Protein AF-A0A2H0VA14-F1 (afdb_monomer_lite)

Radius of gyration: 20.66 Å; chains: 1; bounding box: 53×51×59 Å

Secondary structure (DSSP, 8-state):
-----HHHHHHHHHHHHHHHTT-HHHHHHHHHHTS-HHHHHHHHHHHTTTTS----HHHHHHHHT--HHHHHHHHHHHHHHHHTSTTHHHHHHHHHHHHHHHHHHTTTEEEHHHHHHHHHHHHHHHHT-TTS-HHHHHHHHHHIIIIISTTTEEEEPP-SSB--EEEETT---HHHHHHHHHHHHHHHHH-S-EEHHHHHHHHHTSHHHHHTHHHH-----S--HHHHHHTT--S-HHHHHHTHHHHHHHHHBSSEEE-TTSEEEETTSTTTS----

pLDDT: mean 87.49, std 14.82, range [28.52, 98.38]

Structure (mmCIF, N/CA/C/O backbone):
data_AF-A0A2H0VA14-F1
#
_entry.id   AF-A0A2H0VA14-F1
#
loop_
_atom_site.group_PDB
_atom_site.id
_atom_site.type_symbol
_atom_site.label_atom_id
_atom_site.label_alt_id
_atom_site.label_comp_id
_atom_site.label_asym_id
_atom_site.label_entity_id
_atom_site.label_seq_id
_atom_site.pdbx_PDB_ins_code
_atom_site.Cartn_x
_atom_site.Cartn_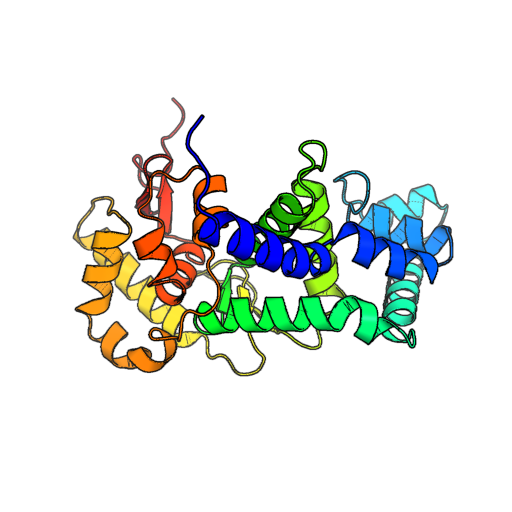y
_atom_site.Cartn_z
_atom_site.occupancy
_atom_site.B_iso_or_equiv
_atom_site.auth_seq_id
_atom_site.auth_comp_id
_atom_site.auth_asym_id
_atom_site.auth_atom_id
_atom_site.pdbx_PDB_model_num
ATOM 1 N N . MET A 1 1 ? -20.818 30.916 -3.823 1.00 33.59 1 MET A N 1
ATOM 2 C CA . MET A 1 1 ? -19.364 30.976 -4.057 1.00 33.59 1 MET A CA 1
ATOM 3 C C . MET A 1 1 ? -18.755 31.247 -2.702 1.00 33.59 1 MET A C 1
ATOM 5 O O . MET A 1 1 ? -18.768 32.388 -2.262 1.00 33.59 1 MET A O 1
ATOM 9 N N . GLU A 1 2 ? -18.429 30.185 -1.971 1.00 37.16 2 GLU A N 1
ATOM 10 C CA . GLU A 1 2 ? -17.730 30.315 -0.692 1.00 37.16 2 GLU A CA 1
ATOM 11 C C . GLU A 1 2 ? -16.303 30.773 -0.997 1.00 37.16 2 GLU A C 1
ATOM 13 O O . GLU A 1 2 ? -15.652 30.221 -1.882 1.00 37.16 2 GLU A O 1
ATOM 18 N N . ASN A 1 3 ? -15.874 31.852 -0.343 1.00 37.84 3 ASN A N 1
ATOM 19 C CA . ASN A 1 3 ? -14.509 32.350 -0.441 1.00 37.84 3 ASN A CA 1
ATOM 20 C C . ASN A 1 3 ? -13.593 31.314 0.215 1.00 37.84 3 ASN A C 1
ATOM 22 O O . ASN A 1 3 ? -13.573 31.228 1.442 1.00 37.84 3 ASN A O 1
ATOM 26 N N . GLU A 1 4 ? -12.866 30.536 -0.588 1.00 40.69 4 GLU A N 1
ATOM 27 C CA . GLU A 1 4 ? -11.748 29.726 -0.098 1.00 40.69 4 GLU A CA 1
ATOM 28 C C . GLU A 1 4 ? -10.795 30.639 0.682 1.00 40.69 4 GLU A C 1
ATOM 30 O O . GLU A 1 4 ? -10.419 31.720 0.211 1.00 40.69 4 GLU A O 1
ATOM 35 N N . SER A 1 5 ? -10.454 30.245 1.911 1.00 49.00 5 SER A N 1
ATOM 36 C CA . SER A 1 5 ? -9.551 31.023 2.749 1.00 49.00 5 SER A CA 1
ATOM 37 C C . SER A 1 5 ? -8.196 31.149 2.050 1.00 49.00 5 SER A C 1
ATOM 39 O O . SER A 1 5 ? -7.738 30.239 1.356 1.00 49.00 5 SER A O 1
ATOM 41 N N . ILE A 1 6 ? -7.499 32.267 2.259 1.00 41.28 6 ILE A N 1
ATOM 42 C CA . ILE A 1 6 ? -6.111 32.431 1.792 1.00 41.28 6 ILE A CA 1
ATOM 43 C C . ILE A 1 6 ? -5.233 31.300 2.357 1.00 41.28 6 ILE A C 1
ATOM 45 O O . ILE A 1 6 ? -4.327 30.827 1.677 1.00 41.28 6 ILE A O 1
ATOM 49 N N . LEU A 1 7 ? -5.555 30.815 3.563 1.00 28.52 7 LEU A N 1
ATOM 50 C CA . LEU A 1 7 ? -4.904 29.658 4.172 1.00 28.52 7 LEU A CA 1
ATOM 51 C C . LEU A 1 7 ? -5.163 28.369 3.373 1.00 28.52 7 LEU A C 1
ATOM 53 O O . LEU A 1 7 ? -4.219 27.640 3.094 1.00 28.52 7 LEU A O 1
ATOM 57 N N . ASP A 1 8 ? -6.404 28.142 2.933 1.00 36.56 8 ASP A N 1
ATOM 58 C CA . ASP A 1 8 ? -6.778 26.981 2.112 1.00 36.56 8 ASP A CA 1
ATOM 59 C C . ASP A 1 8 ? -6.089 27.043 0.748 1.00 36.56 8 ASP A C 1
ATOM 61 O O . ASP A 1 8 ? -5.586 26.043 0.254 1.00 36.56 8 ASP A O 1
ATOM 65 N N . THR A 1 9 ? -5.983 28.236 0.159 1.00 39.03 9 THR A N 1
ATOM 66 C CA . THR A 1 9 ? -5.267 28.455 -1.107 1.00 39.03 9 THR A CA 1
ATOM 67 C C . THR A 1 9 ? -3.766 28.158 -0.978 1.00 39.03 9 THR A C 1
ATOM 69 O O . THR A 1 9 ? -3.176 27.564 -1.880 1.00 39.03 9 THR A O 1
ATOM 72 N N . ILE A 1 10 ? -3.139 28.547 0.137 1.00 34.69 10 ILE A N 1
ATOM 73 C CA . ILE A 1 10 ? -1.709 28.307 0.397 1.00 34.69 10 ILE A CA 1
ATOM 74 C C . ILE A 1 10 ? -1.449 26.823 0.671 1.00 34.69 10 ILE A C 1
ATOM 76 O O . ILE A 1 10 ? -0.544 26.254 0.065 1.00 34.69 10 ILE A O 1
ATOM 80 N N . ILE A 1 11 ? -2.277 26.190 1.507 1.00 45.06 11 ILE A N 1
ATOM 81 C CA . ILE A 1 11 ? -2.219 24.751 1.797 1.00 45.06 11 ILE A CA 1
ATOM 82 C C . ILE A 1 11 ? -2.451 23.942 0.512 1.00 45.06 11 ILE A C 1
ATOM 84 O O . ILE A 1 11 ? -1.709 23.011 0.218 1.00 45.06 11 ILE A O 1
ATOM 88 N N . ASN A 1 12 ? -3.417 24.335 -0.320 1.00 51.50 12 ASN A N 1
ATOM 89 C CA . ASN A 1 12 ? -3.684 23.674 -1.597 1.00 51.50 12 ASN A CA 1
ATOM 90 C C . ASN A 1 12 ? -2.537 23.835 -2.603 1.00 51.50 12 ASN A C 1
ATOM 92 O O . ASN A 1 12 ? -2.315 22.932 -3.406 1.00 51.50 12 ASN A O 1
ATOM 96 N N . ASN A 1 13 ? -1.809 24.955 -2.588 1.00 50.41 13 ASN A N 1
ATOM 97 C CA . ASN A 1 13 ? -0.661 25.151 -3.473 1.00 50.41 13 ASN A CA 1
ATOM 98 C C . ASN A 1 13 ? 0.572 24.364 -3.010 1.00 50.41 13 ASN A C 1
ATOM 100 O O . ASN A 1 13 ? 1.198 23.724 -3.850 1.00 50.41 13 ASN A O 1
ATOM 104 N N . SER A 1 14 ? 0.877 24.321 -1.708 1.00 52.12 14 SER A N 1
ATOM 105 C CA . SER A 1 14 ? 1.979 23.492 -1.194 1.00 52.12 14 SER A CA 1
ATOM 106 C C . SER A 1 14 ? 1.703 21.999 -1.389 1.00 52.12 14 SER A C 1
ATOM 108 O O . SER A 1 14 ? 2.568 21.270 -1.862 1.00 52.12 14 SER A O 1
ATOM 110 N N . ILE A 1 15 ? 0.464 21.557 -1.135 1.00 54.62 15 ILE A N 1
ATOM 111 C CA . ILE A 1 15 ? 0.031 20.179 -1.402 1.00 54.62 15 ILE A CA 1
ATOM 112 C C . ILE A 1 15 ? 0.120 19.865 -2.897 1.00 54.62 15 ILE A C 1
ATOM 114 O O . ILE A 1 15 ? 0.525 18.768 -3.252 1.00 54.62 15 ILE A O 1
ATOM 118 N N . LYS A 1 16 ? -0.223 20.794 -3.800 1.00 57.56 16 LYS A N 1
ATOM 119 C CA . LYS A 1 16 ? -0.080 20.574 -5.250 1.00 57.56 16 LYS A CA 1
ATOM 120 C C . LYS A 1 16 ? 1.373 20.463 -5.694 1.00 57.56 16 LYS A C 1
ATOM 122 O O . LYS A 1 16 ? 1.661 19.627 -6.544 1.00 57.56 16 LYS A O 1
ATOM 127 N N . GLU A 1 17 ? 2.268 21.280 -5.150 1.00 56.97 17 GLU A N 1
ATOM 128 C CA . GLU A 1 17 ? 3.699 21.203 -5.459 1.00 56.97 17 GLU A CA 1
ATOM 129 C C . GLU A 1 17 ? 4.303 19.887 -4.954 1.00 56.97 17 GLU A C 1
ATOM 131 O O . GLU A 1 17 ? 4.971 19.198 -5.722 1.00 56.97 17 GLU A O 1
ATOM 136 N N . GLU A 1 18 ? 3.987 19.470 -3.725 1.00 55.53 18 GLU A N 1
ATOM 137 C CA . GLU A 1 18 ? 4.401 18.167 -3.186 1.00 55.53 18 GLU A CA 1
ATOM 138 C C . GLU A 1 18 ? 3.744 16.988 -3.921 1.00 55.53 18 GLU A C 1
ATOM 140 O O . GLU A 1 18 ? 4.376 15.960 -4.160 1.00 55.53 18 GLU A O 1
ATOM 145 N N . ALA A 1 19 ? 2.488 17.129 -4.346 1.00 58.78 19 ALA A N 1
ATOM 146 C CA . ALA A 1 19 ? 1.766 16.079 -5.053 1.00 58.78 19 ALA A CA 1
ATOM 147 C C . ALA A 1 19 ? 2.170 15.975 -6.535 1.00 58.78 19 ALA A C 1
ATOM 149 O O . ALA A 1 19 ? 2.097 14.886 -7.101 1.00 58.78 19 ALA A O 1
ATOM 150 N N . ALA A 1 20 ? 2.661 17.043 -7.176 1.00 63.03 20 ALA A N 1
ATOM 151 C CA . ALA A 1 20 ? 3.228 16.964 -8.528 1.00 63.03 20 ALA A CA 1
ATOM 152 C C . ALA A 1 20 ? 4.451 16.033 -8.571 1.00 63.03 20 ALA A C 1
ATOM 154 O O . ALA A 1 20 ? 4.690 15.343 -9.561 1.00 63.03 20 ALA A O 1
ATOM 155 N N . ILE A 1 21 ? 5.183 15.956 -7.458 1.00 65.38 21 ILE A N 1
ATOM 156 C CA . ILE A 1 21 ? 6.306 15.035 -7.268 1.00 65.38 21 ILE A CA 1
ATOM 157 C C . ILE A 1 21 ? 5.832 13.570 -7.188 1.00 65.38 21 ILE A C 1
ATOM 159 O O . ILE A 1 21 ? 6.585 12.647 -7.494 1.00 65.38 21 ILE A O 1
ATOM 163 N N . LEU A 1 22 ? 4.564 13.345 -6.834 1.00 70.62 22 LEU A N 1
ATOM 164 C CA . LEU A 1 22 ? 3.915 12.037 -6.849 1.00 70.62 22 LEU A CA 1
ATOM 165 C C . LEU A 1 22 ? 3.345 11.669 -8.217 1.00 70.62 22 LEU A C 1
ATOM 167 O O . LEU A 1 22 ? 2.635 10.672 -8.315 1.00 70.62 22 LEU A O 1
ATOM 171 N N . ASP A 1 23 ? 3.607 12.415 -9.286 1.00 82.75 23 ASP A N 1
ATOM 172 C CA . ASP A 1 23 ? 3.096 12.045 -10.600 1.00 82.75 23 ASP A CA 1
ATOM 173 C C . ASP A 1 23 ? 3.754 10.751 -11.107 1.00 82.75 23 ASP A C 1
ATOM 175 O O . ASP A 1 23 ? 4.835 10.738 -11.700 1.00 82.75 23 ASP A O 1
ATOM 179 N N . SER A 1 24 ? 3.058 9.633 -10.902 1.00 84.81 24 SER A N 1
ATOM 180 C CA . SER A 1 24 ? 3.545 8.319 -11.308 1.00 84.81 24 SER A CA 1
ATOM 181 C C . SER A 1 24 ? 3.713 8.192 -12.825 1.00 84.81 24 SER A C 1
ATOM 183 O O . SER A 1 24 ? 4.526 7.383 -13.265 1.00 84.81 24 SER A O 1
ATOM 185 N N . GLN A 1 25 ? 2.988 8.982 -13.631 1.00 86.94 25 GLN A N 1
ATOM 186 C CA . GLN A 1 25 ? 3.172 8.998 -15.084 1.00 86.94 25 GLN A CA 1
ATOM 187 C C . GLN A 1 25 ? 4.509 9.637 -15.442 1.00 86.94 25 GLN A C 1
ATOM 189 O O . GLN A 1 25 ? 5.264 9.036 -16.196 1.00 86.94 25 GLN A O 1
ATOM 194 N N . VAL A 1 26 ? 4.844 10.786 -14.846 1.00 87.19 26 VAL A N 1
ATOM 195 C CA . VAL A 1 26 ? 6.143 11.447 -15.063 1.00 87.19 26 VAL A CA 1
ATOM 196 C C . VAL A 1 26 ? 7.289 10.544 -14.611 1.00 87.19 26 VAL A C 1
ATOM 198 O O . VAL A 1 26 ? 8.257 10.354 -15.347 1.00 87.19 26 VAL A O 1
ATOM 201 N N . ILE A 1 27 ? 7.157 9.919 -13.437 1.00 87.75 27 ILE A N 1
ATOM 202 C CA . ILE A 1 27 ? 8.144 8.960 -12.925 1.00 87.75 27 ILE A CA 1
ATOM 203 C C . ILE A 1 27 ? 8.341 7.802 -13.920 1.00 87.75 27 ILE A C 1
ATOM 205 O O . ILE A 1 27 ? 9.475 7.470 -14.271 1.00 87.75 27 ILE A O 1
ATOM 209 N N . LEU A 1 28 ? 7.255 7.199 -14.416 1.00 90.88 28 LEU A N 1
ATOM 210 C CA . LEU A 1 28 ? 7.350 6.103 -15.382 1.00 90.88 28 LEU A CA 1
ATOM 211 C C . LEU A 1 28 ? 7.892 6.533 -16.742 1.00 90.88 28 LEU A C 1
ATOM 213 O O . LEU A 1 28 ? 8.678 5.791 -17.327 1.00 90.88 28 LEU A O 1
ATOM 217 N N . GLU A 1 29 ? 7.504 7.698 -17.252 1.00 91.38 29 GLU A N 1
ATOM 218 C CA . GLU A 1 29 ? 8.010 8.226 -18.520 1.00 91.38 29 GLU A CA 1
ATOM 219 C C . GLU A 1 29 ? 9.521 8.451 -18.457 1.00 91.38 29 GLU A C 1
ATOM 221 O O . GLU A 1 29 ? 10.242 8.014 -19.357 1.00 91.38 29 GLU A O 1
ATOM 226 N N . ASN A 1 30 ? 10.022 9.016 -17.355 1.00 91.31 30 ASN A N 1
ATOM 227 C CA . ASN A 1 30 ? 11.456 9.168 -17.115 1.00 91.31 30 ASN A CA 1
ATOM 228 C C . ASN A 1 30 ? 12.187 7.815 -17.147 1.00 91.31 30 ASN A C 1
ATOM 230 O O . ASN A 1 30 ? 13.230 7.684 -17.791 1.00 91.31 30 ASN A O 1
ATOM 234 N N . PHE A 1 31 ? 11.613 6.771 -16.541 1.00 91.25 31 PHE A N 1
ATOM 235 C CA . PHE A 1 31 ? 12.171 5.416 -16.615 1.00 91.25 31 PHE A CA 1
ATOM 236 C C . PHE A 1 31 ? 12.031 4.766 -17.993 1.00 91.25 31 PHE A C 1
ATOM 238 O O . PHE A 1 31 ? 12.879 3.973 -18.395 1.00 91.25 31 PHE A O 1
ATOM 245 N N . PHE A 1 32 ? 10.980 5.066 -18.746 1.00 93.69 32 PHE A N 1
ATOM 246 C CA . PHE A 1 32 ? 10.792 4.520 -20.087 1.00 93.69 32 PHE A CA 1
ATOM 247 C C . PHE A 1 32 ? 11.720 5.160 -21.115 1.00 93.69 32 PHE A C 1
ATOM 249 O O . PHE A 1 32 ? 12.158 4.461 -22.027 1.00 93.69 32 PHE A O 1
ATOM 256 N N . ASN A 1 33 ? 12.094 6.427 -20.935 1.00 93.31 33 ASN A N 1
ATOM 257 C CA . ASN A 1 33 ? 13.042 7.124 -21.808 1.00 93.31 33 ASN A CA 1
ATOM 258 C C . ASN A 1 33 ? 14.441 6.486 -21.806 1.00 93.31 33 ASN A C 1
ATOM 260 O O . ASN A 1 33 ? 15.185 6.622 -22.776 1.00 93.31 33 ASN A O 1
ATOM 264 N N . VAL A 1 34 ? 14.794 5.736 -20.755 1.00 93.19 34 VAL A N 1
ATOM 265 C CA . VAL A 1 34 ? 16.076 5.019 -20.691 1.00 93.19 34 VAL A CA 1
ATOM 266 C C . VAL A 1 34 ? 16.018 3.637 -21.346 1.00 93.19 34 VAL A C 1
ATOM 268 O O . VAL A 1 34 ? 17.052 2.984 -21.510 1.00 93.19 34 VAL A O 1
ATOM 271 N N . LEU A 1 35 ? 14.837 3.149 -21.725 1.00 95.94 35 LEU A N 1
ATOM 272 C CA . LEU A 1 35 ? 14.623 1.810 -22.271 1.00 95.94 35 LEU A CA 1
ATOM 273 C C . LEU A 1 35 ? 14.521 1.820 -23.796 1.00 95.94 35 LEU A C 1
ATOM 275 O O . LEU A 1 35 ? 14.127 2.800 -24.414 1.00 95.94 35 LEU A O 1
ATOM 279 N N . ARG A 1 36 ? 14.854 0.688 -24.424 1.00 96.19 36 ARG A N 1
ATOM 280 C CA . ARG A 1 36 ? 14.503 0.465 -25.835 1.00 96.19 36 ARG A CA 1
ATOM 281 C C . ARG A 1 36 ? 13.012 0.164 -25.948 1.00 96.19 36 ARG A C 1
ATOM 283 O O . ARG A 1 36 ? 12.447 -0.438 -25.037 1.00 96.19 36 ARG A O 1
ATOM 290 N N . ASP A 1 37 ? 12.414 0.430 -27.106 1.00 95.62 37 ASP A N 1
ATOM 291 C CA . ASP A 1 37 ? 10.976 0.216 -27.353 1.00 95.62 37 ASP A CA 1
ATOM 292 C C . ASP A 1 37 ? 10.481 -1.169 -26.918 1.00 95.62 37 ASP A C 1
ATOM 294 O O . ASP A 1 37 ? 9.465 -1.298 -26.243 1.00 95.62 37 ASP A O 1
ATOM 298 N N . LYS A 1 38 ? 11.250 -2.221 -27.227 1.00 95.75 38 LYS A N 1
ATOM 299 C CA . LYS A 1 38 ? 10.913 -3.595 -26.832 1.00 95.75 38 LYS A CA 1
ATOM 300 C C . LYS A 1 38 ? 10.954 -3.819 -25.317 1.00 95.75 38 LYS A C 1
ATOM 302 O O . LYS A 1 38 ? 10.172 -4.602 -24.794 1.00 95.75 38 LYS A O 1
ATOM 307 N N . GLU A 1 39 ? 11.893 -3.192 -24.615 1.00 97.38 39 GLU A N 1
ATOM 308 C CA . GLU A 1 39 ? 11.996 -3.283 -23.153 1.00 97.38 39 GLU A CA 1
ATOM 309 C C . GLU A 1 39 ? 10.821 -2.556 -22.499 1.00 97.38 39 GLU A C 1
ATOM 311 O O . GLU A 1 39 ? 10.158 -3.134 -21.637 1.00 97.38 39 GLU A O 1
ATOM 316 N N . ARG A 1 40 ? 10.519 -1.340 -22.974 1.00 96.94 40 ARG A N 1
ATOM 317 C CA . ARG A 1 40 ? 9.346 -0.567 -22.559 1.00 96.94 40 ARG A CA 1
ATOM 318 C C . ARG A 1 40 ? 8.059 -1.360 -22.766 1.00 96.94 40 ARG A C 1
ATOM 320 O O . ARG A 1 40 ? 7.310 -1.522 -21.812 1.00 96.94 40 ARG A O 1
ATOM 327 N N . ASP A 1 41 ? 7.820 -1.890 -23.965 1.00 96.69 41 ASP A N 1
ATOM 328 C CA . ASP A 1 41 ? 6.584 -2.622 -24.269 1.00 96.69 41 ASP A CA 1
ATOM 329 C C . ASP A 1 41 ? 6.432 -3.892 -23.418 1.00 96.69 41 ASP A C 1
ATOM 331 O O . ASP A 1 41 ? 5.346 -4.172 -22.905 1.00 96.69 41 ASP A O 1
ATOM 335 N N . VAL A 1 42 ? 7.529 -4.627 -23.186 1.00 97.62 42 VAL A N 1
ATOM 336 C CA . VAL A 1 42 ? 7.518 -5.790 -22.287 1.00 97.62 42 VAL A CA 1
ATOM 337 C C . VAL A 1 42 ? 7.120 -5.378 -20.870 1.00 97.62 42 VAL A C 1
ATOM 339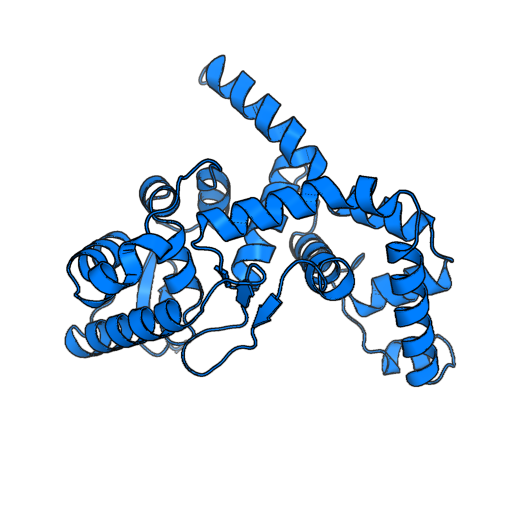 O O . VAL A 1 42 ? 6.257 -6.036 -20.290 1.00 97.62 42 VAL A O 1
ATOM 342 N N . LEU A 1 43 ? 7.691 -4.304 -20.311 1.00 97.75 43 LEU A N 1
ATOM 343 C CA . LEU A 1 43 ? 7.312 -3.825 -18.976 1.00 97.75 43 LEU A CA 1
ATOM 344 C C . LEU A 1 43 ? 5.868 -3.302 -18.947 1.00 97.75 43 LEU A C 1
ATOM 346 O O . LEU A 1 43 ? 5.081 -3.729 -18.098 1.00 97.75 43 LEU A O 1
ATOM 350 N N . ALA A 1 44 ? 5.492 -2.443 -19.896 1.00 96.81 44 ALA A N 1
ATOM 351 C CA . ALA A 1 44 ? 4.159 -1.856 -19.983 1.00 96.81 44 ALA A CA 1
ATOM 352 C C . ALA A 1 44 ? 3.067 -2.930 -20.080 1.00 96.81 44 ALA A C 1
ATOM 354 O O . ALA A 1 44 ? 2.086 -2.885 -19.336 1.00 96.81 44 ALA A O 1
ATOM 355 N N . SER A 1 45 ? 3.275 -3.953 -20.913 1.00 96.94 45 SER A N 1
ATOM 356 C CA . SER A 1 45 ? 2.360 -5.090 -21.051 1.00 96.94 45 SER A CA 1
ATOM 357 C C . SER A 1 45 ? 2.370 -6.009 -19.829 1.00 96.94 45 SER A C 1
ATOM 359 O O . SER A 1 45 ? 1.318 -6.468 -19.378 1.00 96.94 45 SER A O 1
ATOM 361 N N . ARG A 1 46 ? 3.545 -6.303 -19.258 1.00 97.38 46 ARG A N 1
ATOM 362 C CA . ARG A 1 46 ? 3.667 -7.220 -18.114 1.00 97.38 46 ARG A CA 1
ATOM 363 C C . ARG A 1 46 ? 2.943 -6.690 -16.881 1.00 97.38 46 ARG A C 1
ATOM 365 O O . ARG A 1 46 ? 2.281 -7.474 -16.192 1.00 97.38 46 ARG A O 1
ATOM 372 N N . PHE A 1 47 ? 3.085 -5.392 -16.624 1.00 97.00 47 PHE A N 1
ATOM 373 C CA . PHE A 1 47 ? 2.603 -4.728 -15.414 1.00 97.00 47 PHE A CA 1
ATOM 374 C C . PHE A 1 47 ? 1.348 -3.876 -15.641 1.00 97.00 47 PHE A C 1
ATOM 376 O O . PHE A 1 47 ? 0.780 -3.387 -14.675 1.00 97.00 47 PHE A O 1
ATOM 383 N N . GLY A 1 48 ? 0.846 -3.776 -16.877 1.00 96.19 48 GLY A N 1
ATOM 384 C CA . GLY A 1 48 ? -0.395 -3.059 -17.180 1.00 96.19 48 GLY A CA 1
ATOM 385 C C . GLY A 1 48 ? -0.266 -1.537 -17.068 1.00 96.19 48 GLY A C 1
ATOM 386 O O . GLY A 1 48 ? -1.242 -0.881 -16.716 1.00 96.19 48 GLY A O 1
ATOM 387 N N . LEU A 1 49 ? 0.915 -0.993 -17.373 1.00 94.88 49 LEU A N 1
ATOM 388 C CA . LEU A 1 49 ? 1.289 0.405 -17.108 1.00 94.88 49 LEU A CA 1
ATOM 389 C C . LEU A 1 49 ? 0.658 1.417 -18.079 1.00 94.88 49 LEU A C 1
ATOM 391 O O . LEU A 1 49 ? 0.666 2.602 -17.812 1.00 94.88 49 LEU A O 1
ATOM 395 N N . GLU A 1 50 ? 0.099 0.979 -19.208 1.00 91.81 50 GLU A N 1
ATOM 396 C CA . GLU A 1 50 ? -0.529 1.903 -20.176 1.00 91.81 50 GLU A CA 1
ATOM 397 C C . GLU A 1 50 ? -2.009 1.593 -20.443 1.00 91.81 50 GLU A C 1
ATOM 399 O O . GLU A 1 50 ? -2.757 2.459 -20.884 1.00 91.81 50 GLU A O 1
ATOM 404 N N . LYS A 1 51 ? -2.451 0.346 -20.222 1.00 89.88 51 LYS A N 1
ATOM 405 C CA . LYS A 1 51 ? -3.784 -0.140 -20.645 1.00 89.88 51 LYS A CA 1
ATOM 406 C C . LYS A 1 51 ? -4.542 -0.906 -19.560 1.00 89.88 51 LYS A C 1
ATOM 408 O O . LYS A 1 51 ? -5.442 -1.673 -19.891 1.00 89.88 51 LYS A O 1
ATOM 413 N N . ASN A 1 52 ? -4.114 -0.793 -18.299 1.00 89.81 52 ASN A N 1
ATOM 414 C CA . ASN A 1 52 ? -4.662 -1.545 -17.162 1.00 89.81 52 ASN A CA 1
ATOM 415 C C . ASN A 1 52 ? -4.835 -3.059 -17.436 1.00 89.81 52 ASN A C 1
ATOM 417 O O . ASN A 1 52 ? -5.791 -3.710 -17.020 1.00 89.81 52 ASN A O 1
ATOM 421 N N . LYS A 1 53 ? -3.920 -3.644 -18.215 1.00 93.19 53 LYS A N 1
ATOM 422 C CA . LYS A 1 53 ? -4.007 -5.043 -18.635 1.00 93.19 53 LYS A CA 1
ATOM 423 C C . LYS A 1 53 ? -2.663 -5.721 -18.462 1.00 93.19 53 LYS A C 1
ATOM 425 O O . LYS A 1 53 ? -1.786 -5.595 -19.310 1.00 93.19 53 LYS A O 1
ATOM 430 N N . ARG A 1 54 ? -2.526 -6.465 -17.364 1.00 95.25 54 ARG A N 1
ATOM 431 C CA . ARG A 1 54 ? -1.341 -7.281 -17.086 1.00 95.25 54 ARG A CA 1
ATOM 432 C C . ARG A 1 54 ? -1.340 -8.521 -17.975 1.00 95.25 54 ARG A C 1
ATOM 434 O O . ARG A 1 54 ? -2.325 -9.254 -18.044 1.00 95.25 54 ARG A O 1
ATOM 441 N N . VAL A 1 55 ? -0.216 -8.779 -18.631 1.00 96.81 55 VAL A N 1
ATOM 442 C CA . VAL A 1 55 ? -0.016 -9.936 -19.511 1.00 96.81 55 VAL A CA 1
ATOM 443 C C . VAL A 1 55 ? 1.056 -10.849 -18.916 1.00 96.81 55 VAL A C 1
ATOM 445 O O . VAL A 1 55 ? 1.994 -10.389 -18.267 1.00 96.81 55 VAL A O 1
ATOM 448 N N . THR A 1 56 ? 0.926 -12.166 -19.090 1.00 97.75 56 THR A N 1
ATOM 449 C CA . THR A 1 56 ? 1.939 -13.120 -18.615 1.00 97.75 56 THR A CA 1
ATOM 450 C C . THR A 1 56 ? 3.166 -13.121 -19.527 1.00 97.75 56 THR A C 1
ATOM 452 O O . THR A 1 56 ? 3.067 -12.875 -20.728 1.00 97.75 56 THR A O 1
ATOM 455 N N . LEU A 1 57 ? 4.328 -13.485 -18.978 1.00 97.56 57 LEU A N 1
ATOM 456 C CA . LEU A 1 57 ? 5.563 -13.658 -19.757 1.00 97.56 57 LEU A CA 1
ATOM 457 C C . LEU A 1 57 ? 5.394 -14.624 -20.939 1.00 97.56 57 LEU A C 1
ATOM 459 O O . LEU A 1 57 ? 6.009 -14.438 -21.983 1.00 97.56 57 LEU A O 1
ATOM 463 N N . GLU A 1 58 ? 4.570 -15.662 -20.776 1.00 97.69 58 GLU A N 1
ATOM 464 C CA . GLU A 1 58 ? 4.286 -16.630 -21.837 1.00 97.69 58 GLU A CA 1
ATOM 465 C C . GLU A 1 58 ? 3.476 -16.003 -22.977 1.00 97.69 58 GLU A C 1
ATOM 467 O O . GLU A 1 58 ? 3.812 -16.193 -24.143 1.00 97.69 58 GLU A O 1
ATOM 472 N N . ALA A 1 59 ? 2.435 -15.230 -22.656 1.00 97.56 59 ALA A N 1
ATOM 473 C CA . ALA A 1 59 ? 1.616 -14.560 -23.660 1.00 97.56 59 ALA A CA 1
ATOM 474 C C . ALA A 1 59 ? 2.406 -13.472 -24.410 1.00 97.56 59 ALA A C 1
ATOM 476 O O . ALA A 1 59 ? 2.332 -13.419 -25.637 1.00 97.56 59 ALA A O 1
ATOM 477 N N . ILE A 1 60 ? 3.233 -12.689 -23.707 1.00 97.19 60 ILE A N 1
ATOM 478 C CA . ILE A 1 60 ? 4.173 -11.742 -24.336 1.00 97.19 60 ILE A CA 1
ATOM 479 C C . ILE A 1 60 ? 5.167 -12.503 -25.229 1.00 97.19 60 ILE A C 1
ATOM 481 O O . ILE A 1 60 ? 5.440 -12.099 -26.357 1.00 97.19 60 ILE A O 1
ATOM 485 N N . GLY A 1 61 ? 5.675 -13.650 -24.765 1.00 97.25 61 GLY A N 1
ATOM 486 C CA . GLY A 1 61 ? 6.573 -14.504 -25.545 1.00 97.25 61 GLY A CA 1
ATOM 487 C C . GLY A 1 61 ? 5.951 -14.936 -26.869 1.00 97.25 61 GLY A C 1
ATOM 488 O O . GLY A 1 61 ? 6.564 -14.757 -27.920 1.00 97.25 61 GLY A O 1
ATOM 489 N N . LYS A 1 62 ? 4.696 -15.400 -26.840 1.00 97.25 62 LYS A N 1
ATOM 490 C CA . LYS A 1 62 ? 3.936 -15.762 -28.048 1.00 97.25 62 LYS A CA 1
ATOM 491 C C . LYS A 1 62 ? 3.801 -14.587 -29.021 1.00 97.25 62 LYS A C 1
ATOM 493 O O . LYS A 1 62 ? 4.018 -14.784 -30.211 1.00 97.25 62 LYS A O 1
ATOM 498 N N . GLN A 1 63 ? 3.510 -13.379 -28.532 1.00 95.44 63 GLN A N 1
ATOM 499 C CA . GLN A 1 63 ? 3.394 -12.174 -29.371 1.00 95.44 63 GLN A CA 1
ATOM 50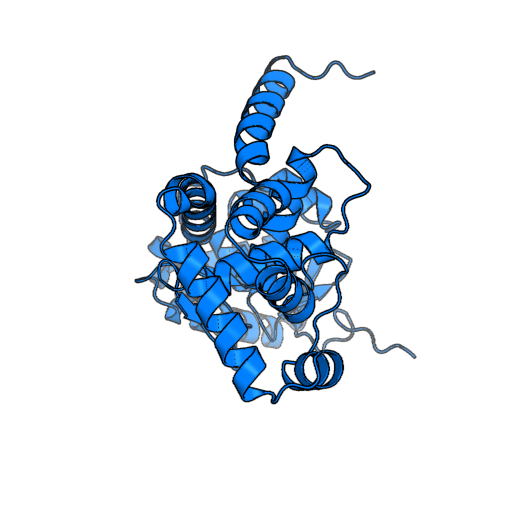0 C C . GLN A 1 63 ? 4.708 -11.815 -30.079 1.00 95.44 63 GLN A C 1
ATOM 502 O O . GLN A 1 63 ? 4.695 -11.414 -31.238 1.00 95.44 63 GLN A O 1
ATOM 507 N N . TYR A 1 64 ? 5.843 -12.000 -29.402 1.00 95.56 64 TYR A N 1
ATOM 508 C CA . TYR A 1 64 ? 7.169 -11.672 -29.931 1.00 95.56 64 TYR A CA 1
ATOM 509 C C . TYR A 1 64 ? 7.884 -12.830 -30.644 1.00 95.56 64 TYR A C 1
ATOM 511 O O . TYR A 1 64 ? 9.022 -12.648 -31.081 1.00 95.56 64 TYR A O 1
ATOM 519 N N . GLY A 1 65 ? 7.278 -14.021 -30.722 1.00 97.00 65 GLY A N 1
ATOM 520 C CA . GLY A 1 65 ? 7.950 -15.227 -31.221 1.00 97.00 65 GLY A CA 1
ATOM 521 C C . GLY A 1 65 ? 9.139 -15.659 -30.350 1.00 97.00 65 GLY A C 1
ATOM 522 O O . GLY A 1 65 ? 10.130 -16.179 -30.855 1.00 97.00 65 GLY A O 1
ATOM 523 N N . LEU A 1 66 ? 9.073 -15.402 -29.041 1.00 97.06 66 LEU A N 1
ATOM 524 C CA . LEU A 1 66 ? 10.130 -15.669 -28.066 1.00 97.06 66 LEU A CA 1
ATOM 525 C C . LEU A 1 66 ? 9.668 -16.634 -26.972 1.00 97.06 66 LEU A C 1
ATOM 527 O O . LEU A 1 66 ? 8.489 -16.735 -26.640 1.00 97.06 66 LEU A O 1
ATOM 531 N N . THR A 1 67 ? 10.624 -17.317 -26.344 1.00 97.94 67 THR A N 1
ATOM 532 C CA . THR A 1 67 ? 10.334 -18.144 -25.169 1.00 97.94 67 THR A CA 1
ATOM 533 C C . THR A 1 67 ? 9.994 -17.275 -23.955 1.00 97.94 67 THR A C 1
ATOM 535 O O . THR A 1 67 ? 10.462 -16.140 -23.826 1.00 97.94 67 THR A O 1
ATOM 538 N N . ARG A 1 68 ? 9.233 -17.838 -23.005 1.00 98.06 68 ARG A N 1
ATOM 539 C CA . ARG A 1 68 ? 8.945 -17.210 -21.701 1.00 98.06 68 ARG A CA 1
ATOM 540 C C . ARG A 1 68 ? 10.221 -16.725 -21.005 1.00 98.06 68 ARG A C 1
ATOM 542 O O . ARG A 1 68 ? 10.255 -15.622 -20.467 1.00 98.06 68 ARG A O 1
ATOM 549 N N . GLU A 1 69 ? 11.263 -17.551 -21.026 1.00 98.00 69 GLU A N 1
ATOM 550 C CA . GLU A 1 69 ? 12.548 -17.241 -20.401 1.00 98.00 69 GLU A CA 1
ATOM 551 C C . GLU A 1 69 ? 13.235 -16.051 -21.073 1.00 98.00 69 GLU A C 1
ATOM 553 O O . GLU A 1 69 ? 13.775 -15.179 -20.394 1.00 98.00 69 GLU A O 1
ATOM 558 N N . ARG A 1 70 ? 13.143 -15.940 -22.403 1.00 97.88 70 ARG A N 1
ATOM 559 C CA . ARG A 1 70 ? 13.699 -14.787 -23.106 1.00 97.88 70 ARG A CA 1
ATOM 560 C C . ARG A 1 70 ? 12.979 -13.488 -22.742 1.00 97.88 70 ARG A C 1
ATOM 562 O O . ARG A 1 70 ? 13.647 -12.472 -22.579 1.00 97.88 70 ARG A O 1
ATOM 569 N N . ILE A 1 71 ? 11.657 -13.510 -22.563 1.00 98.31 71 ILE A N 1
ATOM 570 C CA . ILE A 1 71 ? 10.920 -12.332 -22.071 1.00 98.31 71 ILE A CA 1
ATOM 571 C C . ILE A 1 71 ? 11.324 -11.993 -20.633 1.00 98.31 71 ILE A C 1
ATOM 573 O O . ILE A 1 71 ? 11.554 -10.825 -20.337 1.00 98.31 71 ILE A O 1
ATOM 577 N N . ARG A 1 72 ? 11.500 -12.992 -19.758 1.00 97.88 72 ARG A N 1
ATOM 578 C CA . ARG A 1 72 ? 11.977 -12.775 -18.380 1.00 97.88 72 ARG A CA 1
ATOM 579 C C . ARG A 1 72 ? 13.346 -12.086 -18.345 1.00 97.88 72 ARG A C 1
ATOM 581 O O . ARG A 1 72 ? 13.568 -11.193 -17.535 1.00 97.88 72 ARG A O 1
ATOM 588 N N . GLN A 1 73 ? 14.259 -12.484 -19.231 1.00 98.38 73 GLN A N 1
ATOM 589 C CA . GLN A 1 73 ? 15.567 -11.836 -19.367 1.00 98.38 73 GLN A CA 1
ATOM 590 C C . GLN A 1 73 ? 15.440 -10.373 -19.803 1.00 98.38 73 GLN A C 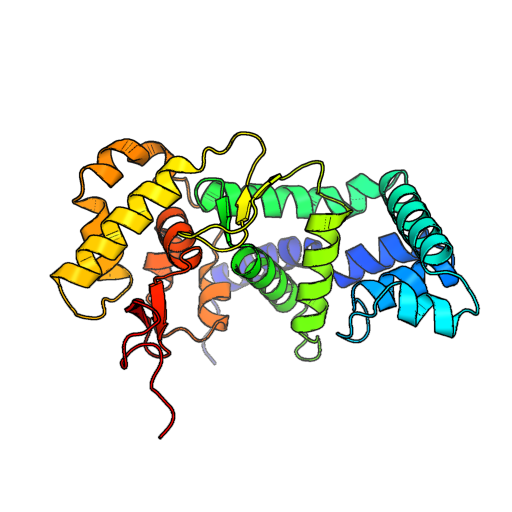1
ATOM 592 O O . GLN A 1 73 ? 16.151 -9.526 -19.270 1.00 98.38 73 GLN A O 1
ATOM 597 N N . ILE A 1 74 ? 14.534 -10.073 -20.741 1.00 98.12 74 ILE A N 1
ATOM 598 C CA . ILE A 1 74 ? 14.259 -8.696 -21.177 1.00 98.12 74 ILE A CA 1
ATOM 599 C C . ILE A 1 74 ? 13.684 -7.873 -20.016 1.00 98.12 74 ILE A C 1
ATOM 601 O O . ILE A 1 74 ? 14.193 -6.787 -19.763 1.00 98.12 74 ILE A O 1
ATOM 605 N N . GLU A 1 75 ? 12.703 -8.405 -19.272 1.00 98.19 75 GLU A N 1
ATOM 606 C CA . GLU A 1 75 ? 12.133 -7.756 -18.076 1.00 98.19 75 GLU A CA 1
ATOM 607 C C . GLU A 1 75 ? 13.236 -7.399 -17.066 1.00 98.19 75 GLU A C 1
ATOM 609 O O . GLU A 1 75 ? 13.383 -6.240 -16.680 1.00 98.19 75 GLU A O 1
ATOM 614 N N . ASN A 1 76 ? 14.062 -8.377 -16.684 1.00 97.62 76 ASN A N 1
ATOM 615 C CA . ASN A 1 76 ? 15.127 -8.174 -15.701 1.00 97.62 76 ASN A CA 1
ATOM 616 C C . ASN A 1 76 ? 16.206 -7.200 -16.191 1.00 97.62 76 ASN A C 1
ATOM 618 O O . ASN A 1 76 ? 16.700 -6.384 -15.414 1.00 97.62 76 ASN A O 1
ATOM 622 N N . SER A 1 77 ? 16.576 -7.280 -17.473 1.00 97.56 77 SER A N 1
ATOM 623 C CA . SER A 1 77 ? 17.535 -6.359 -18.087 1.00 97.56 77 SER A CA 1
ATOM 624 C C . SER A 1 77 ? 17.007 -4.925 -18.075 1.00 97.56 77 SER A C 1
ATOM 626 O O . SER A 1 77 ? 17.755 -4.009 -17.743 1.00 97.56 77 SER A O 1
ATOM 628 N N . ALA A 1 78 ? 15.724 -4.729 -18.390 1.00 97.94 78 ALA A N 1
ATOM 629 C CA . ALA A 1 78 ? 15.085 -3.419 -18.383 1.00 97.94 78 ALA A CA 1
ATOM 630 C C . ALA A 1 78 ? 15.053 -2.815 -16.970 1.00 97.94 78 ALA A C 1
ATOM 632 O O . ALA A 1 78 ? 15.515 -1.695 -16.771 1.00 97.94 78 ALA A O 1
ATOM 633 N N . ILE A 1 79 ? 14.611 -3.584 -15.967 1.00 97.38 79 ILE A N 1
ATOM 634 C CA . ILE A 1 79 ? 14.595 -3.135 -14.564 1.00 97.38 79 ILE A CA 1
ATOM 635 C C . ILE A 1 79 ? 16.013 -2.806 -14.081 1.00 97.38 79 ILE A C 1
ATOM 637 O O . ILE A 1 79 ? 16.230 -1.764 -13.466 1.00 97.38 79 ILE A O 1
ATOM 641 N N . SER A 1 80 ? 17.002 -3.653 -14.395 1.00 96.62 80 SER A N 1
ATOM 642 C CA . SER A 1 80 ? 18.395 -3.373 -14.031 1.00 96.62 80 SER A CA 1
ATOM 643 C C . SER A 1 80 ? 18.938 -2.120 -14.716 1.00 96.62 80 SER A C 1
ATOM 645 O O . SER A 1 80 ? 19.816 -1.482 -14.142 1.00 96.62 80 SER A O 1
ATOM 647 N N . LYS A 1 81 ? 18.484 -1.796 -15.932 1.00 97.06 81 LYS A N 1
ATOM 648 C CA . LYS A 1 81 ? 18.895 -0.583 -16.643 1.00 97.06 81 LYS A CA 1
ATOM 649 C C . LYS A 1 81 ? 18.312 0.663 -15.979 1.00 97.06 81 LYS A C 1
ATOM 651 O O . LYS A 1 81 ? 19.054 1.615 -15.780 1.00 97.06 81 LYS A O 1
ATOM 656 N N . ILE A 1 82 ? 17.039 0.612 -15.574 1.00 96.81 82 ILE A N 1
ATOM 657 C CA . ILE A 1 82 ? 16.384 1.686 -14.811 1.00 96.81 82 ILE A CA 1
ATOM 658 C C . ILE A 1 82 ? 17.139 1.948 -13.502 1.00 96.81 82 ILE A C 1
ATOM 660 O O . ILE A 1 82 ? 17.592 3.065 -13.282 1.00 96.81 82 ILE A O 1
ATOM 664 N N . LYS A 1 83 ? 17.349 0.914 -12.673 1.00 95.38 83 LYS A N 1
ATOM 665 C CA . LYS A 1 83 ? 18.010 1.054 -11.358 1.00 95.38 83 LYS A CA 1
ATOM 666 C C . LYS A 1 83 ? 19.457 1.565 -11.424 1.00 95.38 83 LYS A C 1
ATOM 668 O O . LYS A 1 83 ? 19.966 2.071 -10.437 1.00 95.38 83 LYS A O 1
ATOM 673 N N . LYS A 1 84 ? 20.152 1.371 -12.551 1.00 95.19 84 LYS A N 1
ATOM 674 C CA . LYS A 1 84 ? 21.554 1.794 -12.740 1.00 95.19 84 LYS A CA 1
ATOM 675 C C . LYS A 1 84 ? 21.691 3.153 -13.424 1.00 95.19 84 LYS A C 1
ATOM 677 O O . LYS A 1 84 ? 22.816 3.582 -13.669 1.00 95.19 84 LYS A O 1
ATOM 682 N N . HIS A 1 85 ? 20.581 3.778 -13.802 1.00 95.31 85 HIS A N 1
ATOM 683 C CA . HIS A 1 85 ? 20.610 5.086 -14.431 1.00 95.31 85 HIS A CA 1
ATOM 684 C C . HIS A 1 85 ? 21.065 6.148 -13.422 1.00 95.31 85 HIS A C 1
ATOM 686 O O . HIS A 1 85 ? 20.662 6.100 -12.264 1.00 95.31 85 HIS A O 1
ATOM 692 N N . GLU A 1 86 ? 21.884 7.107 -13.854 1.00 93.00 86 GLU A N 1
ATOM 693 C CA . GLU A 1 86 ? 22.458 8.131 -12.964 1.00 93.00 86 GLU A CA 1
ATOM 694 C C . GLU A 1 86 ? 21.382 9.007 -12.300 1.00 93.00 86 GLU A C 1
ATOM 696 O O . GLU A 1 86 ? 21.463 9.298 -11.113 1.00 93.00 86 GLU A O 1
ATOM 701 N N . GLU A 1 87 ? 20.309 9.310 -13.034 1.00 91.25 87 GLU A N 1
ATOM 702 C CA . GLU A 1 87 ? 19.162 10.084 -12.540 1.00 91.25 87 GLU A CA 1
ATOM 703 C C . GLU A 1 87 ? 18.126 9.243 -11.766 1.00 91.25 87 GLU A C 1
ATOM 705 O O . GLU A 1 87 ? 17.062 9.752 -11.423 1.00 91.25 87 GLU A O 1
ATOM 710 N N . PHE A 1 88 ? 18.376 7.950 -11.506 1.00 92.12 88 PHE A N 1
ATOM 711 C CA . PHE A 1 88 ? 17.387 7.081 -10.848 1.00 92.12 88 PHE A CA 1
ATOM 712 C C . PHE A 1 88 ? 16.920 7.654 -9.503 1.00 92.12 88 PHE A C 1
ATOM 714 O O . PHE A 1 88 ? 15.717 7.773 -9.272 1.00 92.12 88 PHE A O 1
ATOM 721 N N . GLU A 1 89 ? 17.864 8.074 -8.657 1.00 91.31 89 GLU A N 1
ATOM 722 C CA . GLU A 1 89 ? 17.559 8.693 -7.363 1.00 91.31 89 GLU A CA 1
ATOM 723 C C . GLU A 1 89 ? 16.832 10.032 -7.518 1.00 91.31 89 GLU A C 1
ATOM 725 O O . GLU A 1 89 ? 15.931 10.328 -6.739 1.00 91.31 89 GLU A O 1
ATOM 730 N N . ASN A 1 90 ? 17.133 10.810 -8.562 1.00 87.81 90 ASN A N 1
ATOM 731 C CA . ASN A 1 90 ? 16.429 12.067 -8.832 1.00 87.81 90 ASN A CA 1
ATOM 732 C C . ASN A 1 90 ? 14.961 11.818 -9.210 1.00 87.81 90 ASN A C 1
ATOM 734 O O . ASN A 1 90 ? 14.085 12.598 -8.841 1.00 87.81 90 ASN A O 1
ATOM 738 N N . TYR A 1 91 ? 14.674 10.718 -9.913 1.00 87.31 91 TYR A N 1
ATOM 739 C CA . TYR A 1 91 ? 13.313 10.360 -10.316 1.00 87.31 91 TYR A CA 1
ATOM 740 C C . TYR A 1 91 ? 12.496 9.712 -9.197 1.00 87.31 91 TYR A C 1
ATOM 742 O O . TYR A 1 91 ? 11.274 9.855 -9.190 1.00 87.31 91 TYR A O 1
ATOM 750 N N . ILE A 1 92 ? 13.134 8.980 -8.276 1.00 89.56 92 ILE A N 1
ATOM 751 C CA . ILE A 1 92 ? 12.421 8.177 -7.270 1.00 89.56 92 ILE A CA 1
ATOM 752 C C . ILE A 1 92 ? 12.555 8.685 -5.836 1.00 89.56 92 ILE A C 1
ATOM 754 O O . ILE A 1 92 ? 11.709 8.352 -5.008 1.00 89.56 92 ILE A O 1
ATOM 758 N N . GLY A 1 93 ? 13.578 9.480 -5.524 1.00 88.62 93 GLY A N 1
ATOM 759 C CA . GLY A 1 93 ? 13.956 9.824 -4.151 1.00 88.62 93 GLY A CA 1
ATOM 760 C C . GLY A 1 93 ? 12.822 10.472 -3.364 1.00 88.62 93 GLY A C 1
ATOM 761 O O . GLY A 1 93 ? 12.543 10.091 -2.230 1.00 88.62 93 GLY A O 1
ATOM 762 N N . SER A 1 94 ? 12.081 11.382 -3.990 1.00 84.12 94 SER A N 1
ATOM 763 C CA . SER A 1 94 ? 10.931 12.010 -3.344 1.00 84.12 94 SER A CA 1
ATOM 764 C C . SER A 1 94 ? 9.770 11.042 -3.109 1.00 84.12 94 SER A C 1
ATOM 766 O O . SER A 1 94 ? 9.169 11.062 -2.039 1.00 84.12 94 SER A O 1
ATOM 768 N N . LEU A 1 95 ? 9.479 10.148 -4.063 1.00 88.00 95 LEU A N 1
ATOM 769 C CA . LEU A 1 95 ? 8.468 9.107 -3.861 1.00 88.00 95 LEU A CA 1
ATOM 770 C C . LEU A 1 95 ? 8.897 8.141 -2.749 1.00 88.00 95 LEU A C 1
ATOM 772 O O . LEU A 1 95 ? 8.076 7.782 -1.911 1.00 88.00 95 LEU A O 1
ATOM 776 N N . LYS A 1 96 ? 10.179 7.767 -2.695 1.00 91.25 96 LYS A N 1
ATOM 777 C CA . LYS A 1 96 ? 10.751 6.975 -1.598 1.00 91.25 96 LYS A CA 1
ATOM 778 C C . LYS A 1 96 ? 10.519 7.659 -0.248 1.00 91.25 96 LYS A C 1
ATOM 780 O O . LYS A 1 96 ? 10.043 6.999 0.671 1.00 91.25 96 LYS A O 1
ATOM 785 N N . ASN A 1 97 ? 10.782 8.962 -0.140 1.00 87.38 97 ASN A N 1
ATOM 786 C CA . ASN A 1 97 ? 10.538 9.719 1.091 1.00 87.38 97 ASN A CA 1
ATOM 787 C C . ASN A 1 97 ? 9.056 9.709 1.480 1.00 87.38 97 ASN A C 1
ATOM 789 O O . ASN A 1 97 ? 8.737 9.455 2.635 1.00 87.38 97 ASN A O 1
ATOM 793 N N . ILE A 1 98 ? 8.151 9.901 0.518 1.00 86.81 98 ILE A N 1
ATOM 794 C CA . ILE A 1 98 ? 6.707 9.906 0.788 1.00 86.81 98 ILE A CA 1
ATOM 795 C C . ILE A 1 98 ? 6.212 8.524 1.216 1.00 86.81 98 ILE A C 1
ATOM 797 O O . ILE A 1 98 ? 5.442 8.423 2.166 1.00 86.81 98 ILE A O 1
ATOM 801 N N . VAL A 1 99 ? 6.671 7.448 0.568 1.00 92.06 99 VAL A N 1
ATOM 802 C CA . VAL A 1 99 ? 6.347 6.077 0.995 1.00 92.06 99 VAL A CA 1
ATOM 803 C C . VAL A 1 99 ? 6.871 5.819 2.407 1.00 92.06 99 VAL A C 1
ATOM 805 O O . VAL A 1 99 ? 6.143 5.252 3.219 1.00 92.06 99 VAL A O 1
ATOM 808 N N . ASN A 1 100 ? 8.090 6.268 2.723 1.00 92.31 100 ASN A N 1
ATOM 809 C CA . ASN A 1 100 ? 8.648 6.139 4.066 1.00 92.31 100 ASN A CA 1
ATOM 810 C C . ASN A 1 100 ? 7.802 6.886 5.105 1.00 92.31 100 ASN A C 1
ATOM 812 O O . ASN A 1 100 ? 7.387 6.274 6.082 1.00 92.31 100 ASN A O 1
ATOM 816 N N . SER A 1 101 ? 7.477 8.160 4.866 1.00 88.19 101 SER A N 1
ATOM 817 C CA . SER A 1 101 ? 6.638 8.955 5.770 1.00 88.19 101 SER A CA 1
ATOM 818 C C . SER A 1 101 ? 5.237 8.364 5.932 1.00 88.19 101 SER A C 1
ATOM 820 O O . SER A 1 101 ? 4.742 8.265 7.049 1.00 88.19 101 SER A O 1
ATOM 822 N N . LEU A 1 102 ? 4.610 7.901 4.844 1.00 89.75 102 LEU A N 1
ATOM 823 C CA . LEU A 1 102 ? 3.313 7.225 4.912 1.00 89.75 102 LEU A CA 1
ATOM 824 C C . LEU A 1 102 ? 3.379 5.974 5.785 1.00 89.75 102 LEU A C 1
ATOM 826 O O . LEU A 1 102 ? 2.517 5.795 6.642 1.00 89.75 102 LEU A O 1
ATOM 830 N N . LEU A 1 103 ? 4.389 5.123 5.586 1.00 93.69 103 LEU A N 1
ATOM 831 C CA . LEU A 1 103 ? 4.572 3.932 6.407 1.00 93.69 103 LEU A CA 1
ATOM 832 C C . LEU A 1 103 ? 4.805 4.313 7.868 1.00 93.69 103 LEU A C 1
ATOM 834 O O . LEU A 1 103 ? 4.104 3.784 8.723 1.00 93.69 103 LEU A O 1
ATOM 838 N N . GLU A 1 104 ? 5.730 5.233 8.156 1.00 91.25 104 GLU A N 1
ATOM 839 C CA . GLU A 1 104 ? 6.037 5.703 9.513 1.00 91.25 104 GLU A CA 1
ATOM 840 C C . GLU A 1 104 ? 4.775 6.172 10.238 1.00 91.25 104 GLU A C 1
ATOM 842 O O . GLU A 1 104 ? 4.457 5.634 11.295 1.00 91.25 104 GLU A O 1
ATOM 847 N N . GLU A 1 105 ? 3.989 7.063 9.634 1.00 88.25 105 GLU A N 1
ATOM 848 C CA . GLU A 1 105 ? 2.749 7.587 10.224 1.00 88.25 105 GLU A CA 1
ATOM 849 C C . GLU A 1 105 ? 1.658 6.534 10.453 1.00 88.25 105 GLU A C 1
ATOM 851 O O . GLU A 1 105 ? 0.761 6.729 11.274 1.00 88.25 105 GLU A O 1
ATOM 856 N N . HIS A 1 106 ? 1.740 5.400 9.761 1.00 92.56 106 HIS A N 1
ATOM 857 C CA . HIS A 1 106 ? 0.860 4.252 9.958 1.00 92.56 106 HIS A CA 1
ATOM 858 C C . HIS A 1 106 ? 1.489 3.168 10.856 1.00 92.56 106 HIS A C 1
ATOM 860 O O . HIS A 1 106 ? 1.042 2.023 10.837 1.00 92.56 106 HIS A O 1
ATOM 866 N N . GLY A 1 107 ? 2.496 3.508 11.669 1.00 92.31 107 GLY A N 1
ATOM 867 C CA . GLY A 1 107 ? 3.152 2.571 12.596 1.00 92.31 107 GLY A CA 1
ATOM 868 C C . GLY A 1 107 ? 4.267 1.743 11.949 1.00 92.31 107 GLY A C 1
ATOM 869 O O . GLY A 1 107 ? 4.621 0.667 12.427 1.00 92.31 107 GLY A O 1
ATOM 870 N N . GLY A 1 108 ? 4.806 2.218 10.827 1.00 93.94 108 GLY A N 1
ATOM 871 C CA . GLY A 1 108 ? 5.840 1.560 10.026 1.00 93.94 108 GLY A CA 1
ATOM 872 C C . GLY A 1 108 ? 5.323 0.484 9.067 1.00 93.94 108 GLY A C 1
ATOM 873 O O . GLY A 1 108 ? 6.140 -0.144 8.386 1.00 93.94 108 GLY A O 1
ATOM 874 N N . ILE A 1 109 ? 4.006 0.236 9.020 1.00 95.62 109 ILE A N 1
ATOM 875 C CA . ILE A 1 109 ? 3.399 -0.879 8.278 1.00 95.62 109 ILE A CA 1
ATOM 876 C C . ILE A 1 109 ? 2.047 -0.480 7.678 1.00 95.62 109 ILE A C 1
ATOM 878 O O . ILE A 1 109 ? 1.199 0.115 8.344 1.00 95.62 109 ILE A O 1
ATOM 882 N N . MET A 1 110 ? 1.807 -0.869 6.425 1.00 96.69 110 MET A N 1
ATOM 883 C CA . MET A 1 110 ? 0.520 -0.690 5.750 1.00 96.69 110 MET A CA 1
ATOM 884 C C . MET A 1 110 ? 0.146 -1.901 4.903 1.00 96.69 110 MET A C 1
ATOM 886 O O . MET A 1 110 ? 1.002 -2.562 4.318 1.00 96.69 110 MET A O 1
ATOM 890 N N . GLU A 1 111 ? -1.155 -2.154 4.780 1.00 97.19 111 GLU A N 1
ATOM 891 C CA . GLU A 1 111 ? -1.697 -3.093 3.797 1.00 97.19 111 GLU A CA 1
ATOM 892 C C . GLU A 1 111 ? -1.378 -2.622 2.366 1.00 97.19 111 GLU A C 1
ATOM 894 O O . GLU A 1 111 ? -1.439 -1.430 2.057 1.00 97.19 111 GLU A O 1
ATOM 899 N N . GLN A 1 112 ? -0.989 -3.551 1.489 1.00 97.06 112 GLN A N 1
ATOM 900 C CA . GLN A 1 112 ? -0.451 -3.245 0.164 1.00 97.06 112 GLN A CA 1
ATOM 901 C C . GLN A 1 112 ? -1.449 -2.478 -0.703 1.00 97.06 112 GLN A C 1
ATOM 903 O O . GLN A 1 112 ? -1.080 -1.471 -1.311 1.00 97.06 112 GLN A O 1
ATOM 908 N N . LYS A 1 113 ? -2.700 -2.939 -0.780 1.00 94.88 113 LYS A N 1
ATOM 909 C CA . LYS A 1 113 ? -3.751 -2.269 -1.547 1.00 94.88 113 LYS A CA 1
ATOM 910 C C . LYS A 1 113 ? -4.022 -0.886 -0.966 1.00 94.88 113 LYS A C 1
ATOM 912 O O . LYS A 1 113 ? -4.135 0.056 -1.738 1.00 94.88 113 LYS A O 1
ATOM 917 N N . TYR A 1 114 ? -4.064 -0.741 0.355 1.00 93.94 114 TYR A N 1
ATOM 918 C CA . TYR A 1 114 ? -4.290 0.525 1.039 1.00 93.94 114 TYR A CA 1
ATOM 919 C C . TYR A 1 114 ? -3.170 1.526 0.755 1.00 93.94 114 TYR A C 1
ATOM 921 O O . TYR A 1 114 ? -3.465 2.656 0.374 1.00 93.94 114 TYR A O 1
ATOM 929 N N . LEU A 1 115 ? -1.898 1.130 0.852 1.00 94.75 115 LEU A N 1
ATOM 930 C CA . LEU A 1 115 ? -0.770 1.993 0.488 1.00 94.75 115 LEU A CA 1
ATOM 931 C C . LEU A 1 115 ? -0.846 2.420 -0.986 1.00 94.75 115 LEU A C 1
ATOM 933 O O . LEU A 1 115 ? -0.766 3.609 -1.290 1.00 94.75 115 LEU A O 1
ATOM 937 N N . ILE A 1 116 ? -1.052 1.466 -1.900 1.00 94.75 116 ILE A N 1
ATOM 938 C CA . ILE A 1 116 ? -1.146 1.738 -3.342 1.00 94.75 116 ILE A CA 1
ATOM 939 C C . ILE A 1 116 ? -2.339 2.647 -3.656 1.00 94.75 116 ILE A C 1
ATOM 941 O O . ILE A 1 116 ? -2.205 3.567 -4.462 1.00 94.75 116 ILE A O 1
ATOM 945 N N . ASP A 1 117 ? -3.490 2.423 -3.024 1.00 90.81 117 ASP A N 1
ATOM 946 C CA . ASP A 1 117 ? -4.674 3.267 -3.165 1.00 90.81 117 ASP A CA 1
ATOM 947 C C . ASP A 1 117 ? -4.366 4.692 -2.699 1.00 90.81 117 ASP A C 1
ATOM 949 O O . ASP A 1 117 ? -4.638 5.632 -3.442 1.00 90.81 117 ASP A O 1
ATOM 953 N N . ASN A 1 118 ? -3.745 4.866 -1.525 1.00 87.88 118 ASN A N 1
ATOM 954 C CA . ASN A 1 118 ? -3.367 6.189 -1.025 1.00 87.88 118 ASN A CA 1
ATOM 955 C C . ASN A 1 118 ? -2.439 6.921 -1.999 1.00 87.88 118 ASN A C 1
ATOM 957 O O . ASN A 1 118 ? -2.747 8.042 -2.396 1.00 87.88 118 ASN A O 1
ATOM 961 N N . LEU A 1 119 ? -1.364 6.274 -2.454 1.00 89.44 119 LEU A N 1
ATOM 962 C CA . LEU A 1 119 ? -0.447 6.848 -3.444 1.00 89.44 119 LEU A CA 1
ATOM 963 C C . LEU A 1 119 ? -1.172 7.216 -4.748 1.00 89.44 119 LEU A C 1
ATOM 965 O O . LEU A 1 119 ? -0.986 8.310 -5.277 1.00 89.44 119 LEU A O 1
ATOM 969 N N . SER A 1 120 ? -2.056 6.340 -5.231 1.00 88.94 120 SER A N 1
ATOM 970 C CA . SER A 1 120 ? -2.835 6.562 -6.456 1.00 88.94 120 SER A CA 1
ATOM 971 C C . SER A 1 120 ? -3.762 7.770 -6.338 1.00 88.94 120 SER A C 1
ATOM 973 O O . SER A 1 120 ? -3.822 8.591 -7.253 1.00 88.94 120 SER A O 1
ATOM 975 N N . TYR A 1 121 ? -4.456 7.917 -5.208 1.00 83.69 121 TYR A N 1
ATOM 976 C CA . TYR A 1 121 ? -5.320 9.070 -4.961 1.00 83.69 121 TYR A CA 1
ATOM 977 C C . TYR A 1 121 ? -4.528 10.364 -4.771 1.00 83.69 121 TYR A C 1
ATOM 979 O O . TYR A 1 121 ? -4.943 11.392 -5.299 1.00 83.69 121 TYR A O 1
ATOM 987 N N . LEU A 1 122 ? -3.387 10.327 -4.077 1.00 79.69 122 LEU A N 1
ATOM 988 C CA . LEU A 1 122 ? -2.504 11.490 -3.948 1.00 79.69 122 LEU A CA 1
ATOM 989 C C . LEU A 1 122 ? -2.008 11.964 -5.324 1.00 79.69 122 LEU A C 1
ATOM 991 O O . LEU A 1 122 ? -2.086 13.153 -5.626 1.00 79.69 122 LEU A O 1
ATOM 995 N N . SER A 1 123 ? -1.609 11.029 -6.193 1.00 81.94 123 SER A N 1
ATOM 996 C CA . SER A 1 123 ? -1.251 11.309 -7.594 1.00 81.94 123 SER A CA 1
ATOM 997 C C . SER A 1 123 ? -2.403 11.956 -8.372 1.00 81.94 123 SER A C 1
ATOM 999 O O . SER A 1 123 ? -2.208 12.912 -9.120 1.00 81.94 123 SER A O 1
ATOM 1001 N N . LEU A 1 124 ? -3.630 11.454 -8.190 1.00 80.06 124 LEU A N 1
ATOM 1002 C CA . LEU A 1 124 ? -4.814 11.973 -8.875 1.00 80.06 124 LEU A CA 1
ATOM 1003 C C . LEU A 1 124 ? -5.151 13.406 -8.435 1.00 80.06 124 LEU A C 1
ATOM 1005 O O . LEU A 1 124 ? -5.449 14.253 -9.279 1.00 80.06 124 LEU A O 1
ATOM 1009 N N . ILE A 1 125 ? -5.081 13.681 -7.127 1.00 74.12 125 ILE A N 1
ATOM 1010 C CA . ILE A 1 125 ? -5.313 15.018 -6.558 1.00 74.12 125 ILE A CA 1
ATOM 1011 C C . ILE A 1 125 ? -4.302 16.021 -7.131 1.00 74.12 125 ILE A C 1
ATOM 1013 O O . ILE A 1 125 ? -4.687 17.144 -7.461 1.00 74.12 125 ILE A O 1
ATOM 1017 N N . ALA A 1 126 ? -3.048 15.604 -7.333 1.00 69.31 126 ALA A N 1
ATOM 1018 C CA . ALA A 1 126 ? -2.011 16.437 -7.940 1.00 69.31 126 ALA A CA 1
ATOM 1019 C C . ALA A 1 126 ? -2.374 16.932 -9.345 1.00 69.31 126 ALA A C 1
ATOM 1021 O O . ALA A 1 126 ? -2.180 18.103 -9.670 1.00 69.31 126 ALA A O 1
ATOM 1022 N N . LYS A 1 127 ? -2.896 16.037 -10.196 1.00 69.00 127 LYS A N 1
ATOM 1023 C CA . LYS A 1 127 ? -3.108 16.333 -11.620 1.00 69.00 127 LYS A CA 1
ATOM 1024 C C . LYS A 1 127 ? -4.294 17.237 -11.899 1.00 69.00 127 LYS A C 1
ATOM 1026 O O . LYS A 1 127 ? -4.348 17.841 -12.967 1.00 69.00 127 LYS A O 1
ATOM 1031 N N . ASN A 1 128 ? -5.264 17.299 -10.986 1.00 63.84 128 ASN A N 1
ATOM 1032 C CA . ASN A 1 128 ? -6.552 17.950 -11.232 1.00 63.84 128 ASN A CA 1
ATOM 1033 C C . ASN A 1 128 ? -7.235 17.452 -12.536 1.00 63.84 128 ASN A C 1
ATOM 1035 O O . ASN A 1 128 ? -8.048 18.161 -13.131 1.00 63.84 128 ASN A O 1
ATOM 1039 N N . ASP A 1 129 ? -6.885 16.242 -13.001 1.00 63.09 129 ASP A N 1
ATOM 1040 C CA . ASP A 1 129 ? -7.334 15.652 -14.265 1.00 63.09 129 ASP A CA 1
ATOM 1041 C C . ASP A 1 129 ? -8.193 14.414 -13.993 1.00 63.09 129 ASP A C 1
ATOM 1043 O O . ASP A 1 129 ? -7.718 13.369 -13.552 1.00 63.09 129 ASP A O 1
ATOM 1047 N N . GLN A 1 130 ? -9.485 14.535 -14.288 1.00 60.59 130 GLN A N 1
ATOM 1048 C CA . GLN A 1 130 ? -10.478 13.481 -14.080 1.00 60.59 130 GLN A CA 1
ATOM 1049 C C . GLN A 1 130 ? -10.387 12.334 -15.101 1.00 60.59 130 GLN A C 1
ATOM 1051 O O . GLN A 1 130 ? -11.169 11.388 -15.018 1.00 60.59 130 GLN A O 1
ATOM 1056 N N . ARG A 1 131 ? -9.487 12.409 -16.091 1.00 66.56 131 ARG A N 1
ATOM 1057 C CA . ARG A 1 131 ? -9.376 11.409 -17.168 1.00 66.56 131 ARG A CA 1
ATOM 1058 C C . ARG A 1 131 ? -8.398 10.278 -16.870 1.00 66.56 131 ARG A C 1
ATOM 1060 O O . ARG A 1 131 ? -8.335 9.326 -17.647 1.00 66.56 131 ARG A O 1
ATOM 1067 N N . VAL A 1 132 ? -7.626 10.380 -15.792 1.00 71.50 132 VAL A N 1
ATOM 1068 C CA . VAL A 1 132 ? -6.633 9.362 -15.449 1.00 71.50 132 VAL A CA 1
ATOM 1069 C C . VAL A 1 132 ? -7.324 8.141 -14.848 1.00 71.50 132 VAL A C 1
ATOM 1071 O O . VAL A 1 132 ? -8.056 8.242 -13.865 1.00 71.50 132 VAL A O 1
ATOM 1074 N N . ASP A 1 133 ? -7.078 6.976 -15.442 1.00 85.19 133 ASP A N 1
ATOM 1075 C CA . ASP A 1 133 ? -7.572 5.699 -14.933 1.00 85.19 133 ASP A CA 1
ATOM 1076 C C . ASP A 1 133 ? -6.845 5.346 -13.623 1.00 85.19 133 ASP A C 1
ATOM 1078 O O . ASP A 1 133 ? -5.631 5.117 -13.602 1.00 85.19 133 ASP A O 1
ATOM 1082 N N . LEU A 1 134 ? -7.596 5.303 -12.520 1.00 86.62 134 LEU A N 1
ATOM 1083 C CA . LEU A 1 134 ? -7.068 4.998 -11.191 1.00 86.62 134 LEU A CA 1
ATOM 1084 C C . LEU A 1 134 ? -6.399 3.618 -11.141 1.00 86.62 134 LEU A C 1
ATOM 1086 O O . LEU A 1 134 ? -5.424 3.435 -10.416 1.00 86.62 134 LEU A O 1
ATOM 1090 N N . ASP A 1 135 ? -6.869 2.652 -11.928 1.00 91.19 135 ASP A N 1
ATOM 1091 C CA . ASP A 1 135 ? -6.259 1.326 -11.967 1.00 91.19 135 ASP A CA 1
ATOM 1092 C C . ASP A 1 135 ? -4.898 1.326 -12.671 1.00 91.19 135 ASP A C 1
ATOM 1094 O O . ASP A 1 135 ? -4.004 0.561 -12.300 1.00 91.19 135 ASP A O 1
ATOM 1098 N N . ILE A 1 136 ? -4.693 2.227 -13.636 1.00 92.06 136 ILE A N 1
ATOM 1099 C CA . ILE A 1 136 ? -3.375 2.446 -14.239 1.00 92.06 136 ILE A CA 1
ATOM 1100 C C . ILE A 1 136 ? -2.413 3.021 -13.191 1.00 92.06 136 ILE A C 1
ATOM 1102 O O . ILE A 1 136 ? -1.322 2.479 -13.018 1.00 92.06 136 ILE A O 1
ATOM 1106 N N . LEU A 1 137 ? -2.835 4.032 -12.422 1.00 91.62 137 LEU A N 1
ATOM 1107 C CA . LEU A 1 137 ? -2.021 4.593 -11.332 1.00 91.62 137 LEU A CA 1
ATOM 1108 C C . LEU A 1 137 ? -1.650 3.531 -10.290 1.00 91.62 137 LEU A C 1
ATOM 1110 O O . LEU A 1 137 ? -0.485 3.417 -9.906 1.00 91.62 137 LEU A O 1
ATOM 1114 N N . ARG A 1 138 ? -2.608 2.681 -9.903 1.00 94.44 138 ARG A N 1
ATOM 1115 C CA . ARG A 1 138 ? -2.351 1.545 -9.006 1.00 94.44 138 ARG A CA 1
ATOM 1116 C C . ARG A 1 138 ? -1.274 0.620 -9.563 1.00 94.44 138 ARG A C 1
ATOM 1118 O O . ARG A 1 138 ? -0.374 0.215 -8.831 1.00 94.44 138 ARG A O 1
ATOM 1125 N N . ASN A 1 139 ? -1.334 0.303 -10.858 1.00 95.88 139 ASN A N 1
ATOM 1126 C CA . ASN A 1 139 ? -0.313 -0.513 -11.515 1.00 95.88 139 ASN A CA 1
ATOM 1127 C C . ASN A 1 139 ? 1.066 0.161 -11.515 1.00 95.88 139 ASN A C 1
ATOM 1129 O O . ASN A 1 139 ? 2.069 -0.540 -11.369 1.00 95.88 139 ASN A O 1
ATOM 1133 N N . HIS A 1 140 ? 1.132 1.490 -11.642 1.00 95.19 140 HIS A N 1
ATOM 1134 C CA . HIS A 1 140 ? 2.394 2.228 -11.570 1.00 95.19 140 HIS A CA 1
ATOM 1135 C C . HIS A 1 140 ? 3.048 2.075 -10.200 1.00 95.19 140 HIS A C 1
ATOM 1137 O O . HIS A 1 140 ? 4.203 1.658 -10.121 1.00 95.19 140 HIS A O 1
ATOM 1143 N N . TYR A 1 141 ? 2.309 2.359 -9.125 1.00 95.25 141 TYR A N 1
ATOM 1144 C CA . TYR A 1 141 ? 2.847 2.251 -7.769 1.00 95.25 141 TYR A CA 1
ATOM 1145 C C . TYR A 1 141 ? 3.155 0.809 -7.377 1.00 95.25 141 TYR A C 1
ATOM 1147 O O . TYR A 1 141 ? 4.185 0.568 -6.758 1.00 95.25 141 TYR A O 1
ATOM 1155 N N . ASP A 1 142 ? 2.337 -0.161 -7.795 1.00 96.31 142 ASP A N 1
ATOM 1156 C CA . ASP A 1 142 ? 2.639 -1.583 -7.598 1.00 96.31 142 ASP A CA 1
ATOM 1157 C C . ASP A 1 142 ? 3.964 -1.971 -8.276 1.00 96.31 142 ASP A C 1
ATOM 1159 O O . ASP A 1 142 ? 4.820 -2.608 -7.662 1.00 96.31 142 ASP A O 1
ATOM 1163 N N . PHE A 1 143 ? 4.182 -1.538 -9.525 1.00 96.88 143 PHE A N 1
ATOM 1164 C CA . PHE A 1 143 ? 5.444 -1.760 -10.233 1.00 96.88 143 PHE A CA 1
ATOM 1165 C C . PHE A 1 143 ? 6.618 -1.078 -9.530 1.00 96.88 143 PHE A C 1
ATOM 1167 O O . PHE A 1 143 ? 7.644 -1.720 -9.309 1.00 96.88 143 PHE A O 1
ATOM 1174 N N . VAL A 1 144 ? 6.475 0.192 -9.154 1.00 95.56 144 VAL A N 1
ATOM 1175 C CA . VAL A 1 144 ? 7.525 0.951 -8.471 1.00 95.56 144 VAL A CA 1
ATOM 1176 C C . VAL A 1 144 ? 7.910 0.287 -7.148 1.00 95.56 144 VAL A C 1
ATOM 1178 O O . VAL A 1 144 ? 9.087 -0.002 -6.940 1.00 95.56 144 VAL A O 1
ATOM 1181 N N . LEU A 1 145 ? 6.940 -0.014 -6.283 1.00 96.00 145 LEU A N 1
ATOM 1182 C CA . LEU A 1 145 ? 7.193 -0.619 -4.975 1.00 96.00 145 LEU A CA 1
ATOM 1183 C C . LEU A 1 145 ? 7.854 -1.996 -5.123 1.00 96.00 145 LEU A C 1
ATOM 1185 O O . LEU A 1 145 ? 8.910 -2.245 -4.548 1.00 96.00 145 LEU A O 1
ATOM 1189 N N . ILE A 1 146 ? 7.294 -2.872 -5.966 1.00 95.31 146 ILE A N 1
ATOM 1190 C CA . ILE A 1 146 ? 7.780 -4.253 -6.112 1.00 95.31 146 ILE A CA 1
ATOM 1191 C C . ILE A 1 146 ? 9.111 -4.328 -6.866 1.00 95.31 146 ILE A C 1
ATOM 1193 O O . ILE A 1 146 ? 9.932 -5.200 -6.575 1.00 95.31 146 ILE A O 1
ATOM 1197 N N . LYS A 1 147 ? 9.318 -3.499 -7.896 1.00 95.69 147 LYS A N 1
ATOM 1198 C CA . LYS A 1 147 ? 10.455 -3.653 -8.820 1.00 95.69 147 LYS A CA 1
ATOM 1199 C C . LYS A 1 147 ? 11.564 -2.649 -8.603 1.00 95.69 147 LYS A C 1
ATOM 1201 O O . LYS A 1 147 ? 12.705 -2.992 -8.904 1.00 95.69 147 LYS A O 1
ATOM 1206 N N . LEU A 1 148 ? 11.260 -1.450 -8.117 1.00 95.00 148 LEU A N 1
ATOM 1207 C CA . LEU A 1 148 ? 12.235 -0.367 -8.001 1.00 95.00 148 LEU A CA 1
ATOM 1208 C C . LEU A 1 148 ? 12.619 -0.094 -6.546 1.00 95.00 148 LEU A C 1
ATOM 1210 O O . LEU A 1 148 ? 13.802 0.080 -6.284 1.00 95.00 148 LEU A O 1
ATOM 1214 N N . LEU A 1 149 ? 11.667 -0.170 -5.613 1.00 94.88 149 LEU A N 1
ATOM 1215 C CA . LEU A 1 149 ? 11.872 0.118 -4.186 1.00 94.88 149 LEU A CA 1
ATOM 1216 C C . LEU A 1 149 ? 11.924 -1.135 -3.294 1.00 94.88 149 LEU A C 1
ATOM 1218 O O . LEU A 1 149 ? 11.872 -1.036 -2.070 1.00 94.88 149 LEU A O 1
ATOM 1222 N N . SER A 1 150 ? 12.104 -2.317 -3.892 1.00 92.62 150 SER A N 1
ATOM 1223 C CA . SER A 1 150 ? 12.274 -3.591 -3.172 1.00 92.62 150 SER A CA 1
ATOM 1224 C C . SER A 1 150 ? 13.467 -3.610 -2.215 1.00 92.62 150 SER A C 1
ATOM 1226 O O . SER A 1 150 ? 13.533 -4.447 -1.324 1.00 92.62 150 SER A O 1
ATOM 1228 N N . ASP A 1 151 ? 14.444 -2.736 -2.456 1.00 93.00 151 ASP A N 1
ATOM 1229 C CA . ASP A 1 151 ? 15.653 -2.619 -1.649 1.00 93.00 151 ASP A CA 1
ATOM 1230 C C . ASP A 1 151 ? 15.491 -1.564 -0.548 1.00 93.00 151 ASP A C 1
ATOM 1232 O O . ASP A 1 151 ? 16.445 -1.319 0.174 1.00 93.00 151 ASP A O 1
ATOM 1236 N N . GLU A 1 152 ? 14.321 -0.941 -0.403 1.00 95.00 152 GLU A N 1
ATOM 1237 C CA . GLU A 1 152 ? 14.043 0.127 0.569 1.00 95.00 152 GLU A CA 1
ATOM 1238 C C . GLU A 1 152 ? 12.983 -0.295 1.585 1.00 95.00 152 GLU A C 1
ATOM 1240 O O . GLU A 1 152 ? 13.120 -0.013 2.774 1.00 95.00 152 GLU A O 1
ATOM 1245 N N . PHE A 1 153 ? 11.973 -1.037 1.130 1.00 97.19 153 PHE A N 1
ATOM 1246 C CA . PHE A 1 153 ? 10.859 -1.512 1.945 1.00 97.19 153 PHE A CA 1
ATOM 1247 C C . PHE A 1 153 ? 10.729 -3.028 1.839 1.00 97.19 153 PHE A C 1
ATOM 1249 O O . PHE A 1 153 ? 11.004 -3.614 0.791 1.00 97.19 153 PHE A O 1
ATOM 1256 N N . ASP A 1 154 ? 10.262 -3.660 2.911 1.00 97.25 154 ASP A N 1
ATOM 1257 C CA . ASP A 1 154 ? 10.018 -5.096 2.925 1.00 97.25 154 ASP A CA 1
ATOM 1258 C C . ASP A 1 154 ? 8.563 -5.388 2.562 1.00 97.25 154 ASP A C 1
ATOM 1260 O O . ASP A 1 154 ? 7.628 -4.802 3.118 1.00 97.25 154 ASP A O 1
ATOM 1264 N N . HIS A 1 155 ? 8.372 -6.359 1.670 1.00 96.62 155 HIS A N 1
ATOM 1265 C CA . HIS A 1 155 ? 7.064 -6.941 1.393 1.00 96.62 155 HIS A CA 1
ATOM 1266 C C . HIS A 1 155 ? 6.822 -8.136 2.313 1.00 96.62 155 HIS A C 1
ATOM 1268 O O . HIS A 1 155 ? 7.590 -9.103 2.306 1.00 96.62 155 HIS A O 1
ATOM 1274 N N . VAL A 1 156 ? 5.741 -8.088 3.088 1.00 96.31 156 VAL A N 1
ATOM 1275 C CA . VAL A 1 156 ? 5.309 -9.196 3.943 1.00 96.31 156 VAL A CA 1
ATOM 1276 C C . VAL A 1 156 ? 4.128 -9.880 3.277 1.00 96.31 156 VAL A C 1
ATOM 1278 O O . VAL A 1 156 ? 3.095 -9.265 3.014 1.00 96.31 156 VAL A O 1
ATOM 1281 N N . LYS A 1 157 ? 4.277 -11.178 3.009 1.00 96.50 157 LYS A N 1
ATOM 1282 C CA . LYS A 1 157 ? 3.191 -11.978 2.442 1.00 96.50 157 LYS A CA 1
ATOM 1283 C C . LYS A 1 157 ? 2.047 -12.120 3.439 1.00 96.50 157 LYS A C 1
ATOM 1285 O O . LYS A 1 157 ? 2.280 -12.251 4.640 1.00 96.50 157 LYS A O 1
ATOM 1290 N N . GLU A 1 158 ? 0.834 -12.153 2.903 1.00 97.06 158 GLU A N 1
ATOM 1291 C CA . GLU A 1 158 ? -0.387 -12.441 3.655 1.00 97.06 158 GLU A CA 1
ATOM 1292 C C . GLU A 1 158 ? -0.283 -13.722 4.503 1.00 97.06 158 GLU A C 1
ATOM 1294 O O . GLU A 1 158 ? 0.437 -14.671 4.168 1.00 97.06 158 GLU A O 1
ATOM 1299 N N . ASN A 1 159 ? -1.066 -13.776 5.579 1.00 96.06 159 ASN A N 1
ATOM 1300 C CA . ASN A 1 159 ? -1.238 -14.975 6.395 1.00 96.06 159 ASN A CA 1
ATOM 1301 C C . ASN A 1 159 ? -2.727 -15.197 6.735 1.00 96.06 159 ASN A C 1
ATOM 1303 O O . ASN A 1 159 ? -3.608 -14.852 5.944 1.00 96.06 159 ASN A O 1
ATOM 1307 N N . SER A 1 160 ? -3.027 -15.861 7.855 1.00 95.94 160 SER A N 1
ATOM 1308 C CA . SER A 1 160 ? -4.398 -16.087 8.336 1.00 95.94 160 SER A CA 1
ATOM 1309 C C . SER A 1 160 ? -5.038 -14.865 9.004 1.00 95.94 160 SER A C 1
ATOM 1311 O O . SER A 1 160 ? -6.259 -14.829 9.137 1.00 95.94 160 SER A O 1
ATOM 1313 N N . HIS A 1 161 ? -4.242 -13.888 9.437 1.00 96.00 161 HIS A N 1
ATOM 1314 C CA . HIS A 1 161 ? -4.681 -12.710 10.185 1.00 96.00 161 HIS A CA 1
ATOM 1315 C C . HIS A 1 161 ? -4.800 -11.477 9.290 1.00 96.00 161 HIS A C 1
ATOM 1317 O O . HIS A 1 161 ? -5.791 -10.752 9.395 1.00 96.00 161 HIS A O 1
ATOM 1323 N N . TYR A 1 162 ? -3.830 -11.273 8.395 1.00 97.25 162 TYR A N 1
ATOM 1324 C CA . TYR A 1 162 ? -3.721 -10.077 7.567 1.00 97.25 162 TYR A CA 1
ATOM 1325 C C . TYR A 1 162 ? -3.428 -10.380 6.087 1.00 97.25 162 TYR A C 1
ATOM 1327 O O . TYR A 1 162 ? -2.898 -11.444 5.742 1.00 97.25 162 TYR A O 1
ATOM 1335 N N . ASP A 1 163 ? -3.763 -9.422 5.223 1.00 97.31 163 ASP A N 1
ATOM 1336 C CA . ASP A 1 163 ? -3.431 -9.406 3.792 1.00 97.31 163 ASP A CA 1
ATOM 1337 C C . ASP A 1 163 ? -1.983 -8.936 3.538 1.00 97.31 163 ASP A C 1
ATOM 1339 O O . ASP A 1 163 ? -1.235 -8.651 4.463 1.00 97.31 163 ASP A O 1
ATOM 1343 N N . ASN A 1 164 ? -1.525 -8.896 2.283 1.00 97.50 164 ASN A N 1
ATOM 1344 C CA . ASN A 1 164 ? -0.137 -8.518 1.976 1.00 97.50 164 ASN A CA 1
ATOM 1345 C C . ASN A 1 164 ? 0.200 -7.114 2.503 1.00 97.50 164 ASN A C 1
ATOM 1347 O O . ASN A 1 164 ? -0.583 -6.185 2.315 1.00 97.50 164 ASN A O 1
ATOM 1351 N N . LEU A 1 165 ? 1.380 -6.947 3.104 1.00 97.62 165 LEU A N 1
ATOM 1352 C CA . LEU A 1 165 ? 1.808 -5.694 3.731 1.00 97.62 165 LEU A CA 1
ATOM 1353 C C . LEU A 1 165 ? 3.091 -5.157 3.096 1.00 97.62 165 LEU A C 1
ATOM 1355 O O . LEU A 1 165 ? 3.928 -5.913 2.598 1.00 97.62 165 LEU A O 1
ATOM 1359 N N . TRP A 1 166 ? 3.275 -3.849 3.210 1.00 98.12 166 TRP A N 1
ATOM 1360 C CA . TRP A 1 166 ? 4.563 -3.181 3.081 1.00 98.12 166 TRP A CA 1
ATOM 1361 C C . TRP A 1 166 ? 4.998 -2.645 4.437 1.00 98.12 166 TRP A C 1
ATOM 1363 O O . TRP A 1 166 ? 4.174 -2.117 5.186 1.00 98.12 166 TRP A O 1
ATOM 1373 N N . LYS A 1 167 ? 6.290 -2.769 4.742 1.00 97.12 167 LYS A N 1
ATOM 1374 C CA . LYS A 1 167 ? 6.872 -2.247 5.978 1.00 97.12 167 LYS A CA 1
ATOM 1375 C C . LYS A 1 167 ? 8.255 -1.641 5.772 1.00 97.12 167 LYS A C 1
ATOM 1377 O O . LYS A 1 167 ? 8.975 -2.010 4.844 1.00 97.12 167 LYS A O 1
ATOM 1382 N N . ILE A 1 168 ? 8.658 -0.764 6.685 1.00 96.19 168 ILE A N 1
ATOM 1383 C CA . ILE A 1 168 ? 10.056 -0.323 6.793 1.00 96.19 168 ILE A CA 1
ATOM 1384 C C . ILE A 1 168 ? 10.959 -1.480 7.274 1.00 96.19 168 ILE A C 1
ATOM 1386 O O . ILE A 1 168 ? 10.503 -2.399 7.965 1.00 96.19 168 ILE A O 1
ATOM 1390 N N . LYS A 1 169 ? 12.255 -1.441 6.928 1.00 90.38 169 LYS A N 1
ATOM 1391 C CA . LYS A 1 169 ? 13.216 -2.564 7.066 1.00 90.38 169 LYS A CA 1
ATOM 1392 C C . LYS A 1 169 ? 13.424 -3.153 8.467 1.00 90.38 169 LYS A C 1
ATOM 1394 O O . LYS A 1 169 ? 14.027 -4.211 8.599 1.00 90.38 169 LYS A O 1
ATOM 1399 N N . PHE A 1 170 ? 12.896 -2.525 9.509 1.00 89.06 170 PHE A N 1
ATOM 1400 C CA . PHE A 1 170 ? 13.017 -2.992 10.894 1.00 89.06 170 PHE A CA 1
ATOM 1401 C C . PHE A 1 170 ? 11.700 -2.908 11.667 1.00 89.06 170 PHE A C 1
ATOM 1403 O O . PHE A 1 170 ? 11.686 -3.049 12.884 1.00 89.06 170 PHE A O 1
ATOM 1410 N N . ALA A 1 171 ? 10.585 -2.667 10.974 1.00 92.12 171 ALA A N 1
ATOM 1411 C CA . ALA A 1 171 ? 9.286 -2.740 11.616 1.00 92.12 171 ALA A CA 1
ATOM 1412 C C . ALA A 1 171 ? 8.950 -4.199 11.949 1.00 92.12 171 ALA A C 1
ATOM 1414 O O . ALA A 1 171 ? 9.076 -5.095 11.106 1.00 92.12 171 ALA A O 1
ATOM 1415 N N . GLU A 1 172 ? 8.520 -4.384 13.190 1.00 92.38 172 GLU A N 1
ATOM 1416 C CA . GLU A 1 172 ? 8.094 -5.646 13.786 1.00 92.38 172 GLU A CA 1
ATOM 1417 C C . GLU A 1 172 ? 6.588 -5.835 13.590 1.00 92.38 172 GLU A C 1
ATOM 1419 O O . GLU A 1 172 ? 5.823 -4.884 13.760 1.00 92.38 172 GLU A O 1
ATOM 1424 N N . ILE A 1 173 ? 6.135 -7.047 13.274 1.00 93.50 173 ILE A N 1
ATOM 1425 C CA . ILE A 1 173 ? 4.753 -7.304 12.817 1.00 93.50 173 ILE A CA 1
ATOM 1426 C C . ILE A 1 173 ? 3.846 -7.932 13.885 1.00 93.50 173 ILE A C 1
ATOM 1428 O O . ILE A 1 173 ? 2.636 -8.022 13.688 1.00 93.50 173 ILE A O 1
ATOM 1432 N N . GLU A 1 174 ? 4.397 -8.345 15.026 1.00 94.31 174 GLU A N 1
ATOM 1433 C CA . GLU A 1 174 ? 3.691 -9.108 16.067 1.00 94.31 174 GLU A CA 1
ATOM 1434 C C . GLU A 1 174 ? 2.483 -8.341 16.609 1.00 94.31 174 GLU A C 1
ATOM 1436 O O . GLU A 1 174 ? 1.418 -8.913 16.828 1.00 94.31 174 GLU A O 1
ATOM 1441 N N . HIS A 1 175 ? 2.627 -7.023 16.763 1.00 94.75 175 HIS A N 1
ATOM 1442 C CA . HIS A 1 175 ? 1.567 -6.155 17.266 1.00 94.75 175 HIS A CA 1
ATOM 1443 C C . HIS A 1 175 ? 0.322 -6.161 16.369 1.00 94.75 175 HIS A C 1
ATOM 1445 O O . HIS A 1 175 ? -0.793 -6.121 16.880 1.00 94.75 175 HIS A O 1
ATOM 1451 N N . ILE A 1 176 ? 0.495 -6.265 15.045 1.00 96.19 176 ILE A N 1
ATOM 1452 C CA . ILE A 1 176 ? -0.622 -6.358 14.097 1.00 96.19 176 ILE A CA 1
ATOM 1453 C C . ILE A 1 176 ? -1.420 -7.622 14.389 1.00 96.19 176 ILE A C 1
ATOM 1455 O O . ILE A 1 176 ? -2.638 -7.566 14.537 1.00 96.19 176 ILE A O 1
ATOM 1459 N N . GLN A 1 177 ? -0.729 -8.756 14.499 1.00 96.38 177 GLN A N 1
ATOM 1460 C CA . GLN A 1 177 ? -1.374 -10.034 14.758 1.00 96.38 177 GLN A CA 1
ATOM 1461 C C . GLN A 1 177 ? -2.108 -10.026 16.104 1.00 96.38 177 GLN A C 1
ATOM 1463 O O . GLN A 1 177 ? -3.297 -10.332 16.130 1.00 96.38 177 GLN A O 1
ATOM 1468 N N . GLU A 1 178 ? -1.453 -9.615 17.192 1.00 97.69 178 GLU A N 1
ATOM 1469 C CA . GLU A 1 178 ? -2.072 -9.615 18.525 1.00 97.69 178 GLU A CA 1
ATOM 1470 C C . GLU A 1 178 ? -3.284 -8.671 18.611 1.00 97.69 178 GLU A C 1
ATOM 1472 O O . GLU A 1 178 ? -4.304 -9.018 19.210 1.00 97.69 178 GLU A O 1
ATOM 1477 N N . ILE A 1 179 ? -3.218 -7.495 17.975 1.00 97.69 179 ILE A N 1
ATOM 1478 C CA . ILE A 1 179 ? -4.349 -6.557 17.931 1.00 97.69 179 ILE A CA 1
ATOM 1479 C C . ILE A 1 179 ? -5.502 -7.143 17.110 1.00 97.69 179 ILE A C 1
ATOM 1481 O O . ILE A 1 179 ? -6.656 -7.054 17.532 1.00 97.69 179 ILE A O 1
ATOM 1485 N N . LEU A 1 180 ? -5.223 -7.765 15.961 1.00 97.88 180 LEU A N 1
ATOM 1486 C CA . LEU A 1 180 ? -6.254 -8.389 15.130 1.00 97.88 180 LEU A CA 1
ATOM 1487 C C . LEU A 1 180 ? -6.904 -9.600 15.808 1.00 97.88 180 LEU A C 1
ATOM 1489 O O . LEU A 1 180 ? -8.122 -9.749 15.726 1.00 97.88 180 LEU A O 1
ATOM 1493 N N . GLU A 1 181 ? -6.129 -10.434 16.500 1.00 97.88 181 GLU A N 1
ATOM 1494 C CA . GLU A 1 181 ? -6.639 -11.552 17.303 1.00 97.88 181 GLU A CA 1
ATOM 1495 C C . GLU A 1 181 ? -7.542 -11.048 18.436 1.00 97.88 181 GLU A C 1
ATOM 1497 O O . GLU A 1 181 ? -8.668 -11.529 18.604 1.00 97.88 181 GLU A O 1
ATOM 1502 N N . TYR A 1 182 ? -7.092 -10.024 19.168 1.00 98.12 182 TYR A N 1
ATOM 1503 C CA . TYR A 1 182 ? -7.885 -9.371 20.204 1.00 98.12 182 TYR A CA 1
ATOM 1504 C C . TYR A 1 182 ? -9.203 -8.813 19.650 1.00 98.12 182 TYR A C 1
ATOM 1506 O O . TYR A 1 182 ? -10.272 -9.050 20.221 1.00 98.12 182 TYR A O 1
ATOM 1514 N N . LEU A 1 183 ? -9.149 -8.097 18.524 1.00 98.06 183 LEU A N 1
ATOM 1515 C CA . LEU A 1 183 ? -10.334 -7.541 17.878 1.00 98.06 183 LEU A CA 1
ATOM 1516 C C . LEU A 1 183 ? -11.291 -8.636 17.418 1.00 98.06 183 LEU A C 1
ATOM 1518 O O . LEU A 1 183 ? -12.489 -8.536 17.681 1.00 98.06 183 LEU A O 1
ATOM 1522 N N . LEU A 1 184 ? -10.783 -9.693 16.786 1.00 97.19 184 LEU A N 1
ATOM 1523 C CA . LEU A 1 184 ? -11.604 -10.807 16.323 1.00 97.19 184 LEU A CA 1
ATOM 1524 C C . LEU A 1 184 ? -12.358 -11.456 17.491 1.00 97.19 184 LEU A C 1
ATOM 1526 O O . LEU A 1 184 ? -13.581 -11.583 17.423 1.00 97.19 184 LEU A O 1
ATOM 1530 N N . ALA A 1 185 ? -11.674 -11.741 18.604 1.00 97.56 185 ALA A N 1
ATOM 1531 C CA . ALA A 1 185 ? -12.304 -12.272 19.813 1.00 97.56 185 ALA A CA 1
ATOM 1532 C C . ALA A 1 185 ? -13.394 -11.334 20.371 1.00 97.56 185 ALA A C 1
ATOM 1534 O O . ALA A 1 185 ? -14.436 -11.777 20.864 1.00 97.56 185 ALA A O 1
ATOM 1535 N N . LYS A 1 186 ? -13.190 -10.014 20.274 1.00 97.56 186 LYS A N 1
ATOM 1536 C CA . LYS A 1 186 ? -14.175 -9.013 20.709 1.00 97.56 186 LYS A CA 1
ATOM 1537 C C . LYS A 1 186 ? -15.395 -8.979 19.799 1.00 97.56 186 LYS A C 1
ATOM 1539 O O . LYS A 1 186 ? -16.511 -8.940 20.315 1.00 97.56 186 LYS A O 1
ATOM 1544 N N . PHE A 1 187 ? -15.213 -9.055 18.483 1.00 97.19 187 PHE A N 1
ATOM 1545 C CA . PHE A 1 187 ? -16.323 -9.181 17.539 1.00 97.19 187 PHE A CA 1
ATOM 1546 C C . PHE A 1 187 ? -17.109 -10.480 17.758 1.00 97.19 187 PHE A C 1
ATOM 1548 O O . PHE A 1 187 ? -18.336 -10.438 17.823 1.00 97.19 187 PHE A O 1
ATOM 1555 N N . GLU A 1 188 ? -16.439 -11.616 17.958 1.00 95.31 188 GLU A N 1
ATOM 1556 C CA . GLU A 1 188 ? -17.095 -12.902 18.236 1.00 95.31 188 GLU A CA 1
ATOM 1557 C C . GLU A 1 188 ? -17.910 -12.890 19.537 1.00 95.31 188 GLU A C 1
ATOM 1559 O O . GLU A 1 188 ? -19.013 -13.443 19.585 1.00 95.31 188 GLU A O 1
ATOM 1564 N N . GLY A 1 189 ? -17.398 -12.231 20.581 1.00 96.12 189 GLY A N 1
ATOM 1565 C CA . GLY A 1 189 ? -18.096 -12.081 21.857 1.00 96.12 189 GLY A CA 1
ATOM 1566 C C . GLY A 1 189 ? -19.279 -11.111 21.791 1.00 96.12 189 GLY A C 1
ATOM 1567 O O . GLY A 1 189 ? -20.346 -11.401 22.331 1.00 96.12 189 GLY A O 1
ATOM 1568 N N . LEU A 1 190 ? -19.108 -9.968 21.119 1.00 95.38 190 LEU A N 1
ATOM 1569 C CA . LEU A 1 190 ? -20.137 -8.929 21.007 1.00 95.38 190 LEU A CA 1
ATOM 1570 C C . LEU A 1 190 ? -21.232 -9.273 19.991 1.00 95.38 190 LEU A C 1
ATOM 1572 O O . LEU A 1 190 ? -22.364 -8.820 20.154 1.00 95.38 190 LEU A O 1
ATOM 1576 N N . LYS A 1 191 ? -20.898 -10.042 18.944 1.00 94.19 191 LYS A N 1
ATOM 1577 C CA . LYS A 1 191 ? -21.790 -10.425 17.833 1.00 94.19 191 LYS A CA 1
ATOM 1578 C C . LYS A 1 191 ? -22.527 -9.242 17.200 1.00 94.19 191 LYS A C 1
ATOM 1580 O O . LYS A 1 191 ? -23.691 -9.352 16.823 1.00 94.19 191 LYS A O 1
ATOM 1585 N N . LYS A 1 192 ? -21.852 -8.098 17.106 1.00 94.81 192 LYS A N 1
ATOM 1586 C CA . LYS A 1 192 ? -22.356 -6.898 16.438 1.00 94.81 192 LYS A CA 1
ATOM 1587 C C . LYS A 1 192 ? -21.250 -6.229 15.648 1.00 94.81 192 LYS A C 1
ATOM 1589 O O . LYS A 1 192 ? -20.079 -6.312 16.017 1.00 94.81 192 LYS A O 1
ATOM 1594 N N . VAL A 1 193 ? -21.646 -5.537 14.589 1.00 95.94 193 VAL A N 1
ATOM 1595 C CA . VAL A 1 193 ? -20.753 -4.638 13.863 1.00 95.94 193 VAL A CA 1
ATOM 1596 C C . VAL A 1 193 ? -20.449 -3.396 14.706 1.00 95.94 193 VAL A C 1
ATOM 1598 O O . VAL A 1 193 ? -21.261 -2.995 15.544 1.00 95.94 193 VAL A O 1
ATOM 1601 N N . LEU A 1 194 ? -19.282 -2.797 14.492 1.00 96.44 194 LEU A N 1
ATOM 1602 C CA . LEU A 1 194 ? -18.793 -1.635 15.234 1.00 96.44 194 LEU A CA 1
ATOM 1603 C C . LEU A 1 194 ? -18.318 -0.558 14.268 1.00 96.44 194 LEU A C 1
ATOM 1605 O O . LEU A 1 194 ? -17.771 -0.862 13.210 1.00 96.44 194 LEU A O 1
ATOM 1609 N N . LYS A 1 195 ? -18.480 0.707 14.634 1.00 94.62 195 LYS A N 1
ATOM 1610 C CA . LYS A 1 195 ? -17.802 1.800 13.937 1.00 94.62 195 LYS A CA 1
ATOM 1611 C C . LYS A 1 195 ? -16.321 1.849 14.297 1.00 94.62 195 LYS A C 1
ATOM 1613 O O . LYS A 1 195 ? -15.906 1.383 15.354 1.00 94.62 195 LYS A O 1
ATOM 1618 N N . THR A 1 196 ? -15.544 2.520 13.455 1.00 94.44 196 THR A N 1
ATOM 1619 C CA . THR A 1 196 ? -14.113 2.771 13.677 1.00 94.44 196 THR A CA 1
ATOM 1620 C C . THR A 1 196 ? -13.835 3.454 15.023 1.00 94.44 196 THR A C 1
ATOM 1622 O O . THR A 1 196 ? -12.933 3.028 15.734 1.00 94.44 196 THR A O 1
ATOM 1625 N N . GLU A 1 197 ? -14.658 4.426 15.436 1.00 94.81 197 GLU A N 1
ATOM 1626 C CA . GLU A 1 197 ? -14.556 5.077 16.757 1.00 94.81 197 GLU A CA 1
ATOM 1627 C C . GLU A 1 197 ? -14.699 4.095 17.925 1.00 94.81 197 GLU A C 1
ATOM 1629 O O . GLU A 1 197 ? -13.879 4.089 18.840 1.00 94.81 197 GLU A O 1
ATOM 1634 N N . GLU A 1 198 ? -15.678 3.191 17.846 1.00 96.38 198 GLU A N 1
ATOM 1635 C CA . GLU A 1 198 ? -15.911 2.183 18.880 1.00 96.38 198 GLU A CA 1
ATOM 1636 C C . GLU A 1 198 ? -14.745 1.189 18.961 1.00 96.38 198 GLU A C 1
ATOM 1638 O O . GLU A 1 198 ? -14.382 0.753 20.050 1.00 96.38 198 GLU A O 1
ATOM 1643 N N . ILE A 1 199 ? -14.151 0.833 17.818 1.00 97.12 199 ILE A N 1
ATOM 1644 C CA . ILE A 1 199 ? -13.010 -0.091 17.739 1.00 97.12 199 ILE A CA 1
ATOM 1645 C C . ILE A 1 199 ? -11.763 0.555 18.329 1.00 97.12 199 ILE A C 1
ATOM 1647 O O . ILE A 1 199 ? -11.080 -0.073 19.134 1.00 97.12 199 ILE A O 1
ATOM 1651 N N . ILE A 1 200 ? -11.482 1.808 17.967 1.00 95.94 200 ILE A N 1
ATOM 1652 C CA . ILE A 1 200 ? -10.343 2.561 18.498 1.00 95.94 200 ILE A CA 1
ATOM 1653 C C . ILE A 1 200 ? -10.449 2.666 20.021 1.00 95.94 200 ILE A C 1
ATOM 1655 O O . ILE A 1 200 ? -9.488 2.352 20.723 1.00 95.94 200 ILE A O 1
ATOM 1659 N N . ASP A 1 201 ? -11.620 3.034 20.542 1.00 96.44 201 ASP A N 1
ATOM 1660 C CA . ASP A 1 201 ? -11.866 3.110 21.985 1.00 96.44 201 ASP A CA 1
ATOM 1661 C C . ASP A 1 201 ? -11.717 1.758 22.683 1.00 96.44 201 ASP A C 1
ATOM 1663 O O . ASP A 1 201 ? -11.255 1.689 23.824 1.00 96.44 201 ASP A O 1
ATOM 1667 N N . LEU A 1 202 ? -12.133 0.682 22.017 1.00 97.00 202 LEU A N 1
ATOM 1668 C CA . LEU A 1 202 ? -12.035 -0.674 22.535 1.00 97.00 202 LEU A CA 1
ATOM 1669 C C . LEU A 1 202 ? -10.565 -1.106 22.625 1.00 97.00 202 LEU A C 1
ATOM 1671 O O . LEU A 1 202 ? -10.148 -1.599 23.673 1.00 97.00 202 LEU A O 1
ATOM 1675 N N . VAL A 1 203 ? -9.770 -0.875 21.574 1.00 97.25 203 VAL A N 1
ATOM 1676 C CA . VAL A 1 203 ? -8.334 -1.194 21.566 1.00 97.25 203 VAL A CA 1
ATOM 1677 C C . VAL A 1 203 ? -7.593 -0.359 22.603 1.00 97.25 203 VAL A C 1
ATOM 1679 O O . VAL A 1 203 ? -6.874 -0.935 23.411 1.00 97.25 203 VAL A O 1
ATOM 1682 N N . LYS A 1 204 ? -7.829 0.957 22.678 1.00 96.31 204 LYS A N 1
ATOM 1683 C CA . LYS A 1 204 ? -7.185 1.853 23.661 1.00 96.31 204 LYS A CA 1
ATOM 1684 C C . LYS A 1 204 ? -7.416 1.469 25.128 1.00 96.31 204 LYS A C 1
ATOM 1686 O O . LYS A 1 204 ? -6.684 1.930 25.991 1.00 96.31 204 LYS A O 1
ATOM 1691 N N . LYS A 1 205 ? -8.440 0.663 25.427 1.00 96.56 205 LYS A N 1
ATOM 1692 C CA . LYS A 1 205 ? -8.758 0.164 26.781 1.00 96.56 205 LYS A CA 1
ATOM 1693 C C . LYS A 1 205 ? -8.236 -1.257 27.033 1.00 96.56 205 LYS A C 1
ATOM 1695 O O . LYS A 1 205 ? -8.666 -1.902 27.989 1.00 96.56 205 LYS A O 1
ATOM 1700 N N . SER A 1 206 ? -7.401 -1.789 26.144 1.00 96.81 206 SER A N 1
ATOM 1701 C CA . SER A 1 206 ? -6.910 -3.167 26.190 1.00 96.81 206 SER A CA 1
ATOM 1702 C C . SER A 1 206 ? -5.453 -3.248 26.629 1.00 96.81 206 SER A C 1
ATOM 1704 O O . SER A 1 206 ? -4.651 -2.387 26.284 1.00 96.81 206 SER A O 1
ATOM 1706 N N . GLU A 1 207 ? -5.088 -4.352 27.282 1.00 96.56 207 GLU A N 1
ATOM 1707 C CA . GLU A 1 207 ? -3.690 -4.641 27.638 1.00 96.56 207 GLU A CA 1
ATOM 1708 C C . GLU A 1 207 ? -2.780 -4.739 26.398 1.00 96.56 207 GLU A C 1
ATOM 1710 O O . GLU A 1 207 ? -1.597 -4.411 26.460 1.00 96.56 207 GLU A O 1
ATOM 1715 N N . VAL A 1 208 ? -3.331 -5.154 25.248 1.00 96.38 208 VAL A N 1
ATOM 1716 C CA . VAL A 1 208 ? -2.585 -5.235 23.981 1.00 96.38 208 VAL A CA 1
ATOM 1717 C C . VAL A 1 208 ? -2.181 -3.842 23.494 1.00 96.38 208 VAL A C 1
ATOM 1719 O O . VAL A 1 208 ? -1.093 -3.677 22.949 1.00 96.38 208 VAL A O 1
ATOM 1722 N N . TYR A 1 209 ? -3.016 -2.824 23.715 1.00 95.88 209 TYR A N 1
ATOM 1723 C CA . TYR A 1 209 ? -2.652 -1.446 23.387 1.00 95.88 209 TYR A CA 1
ATOM 1724 C C . TYR A 1 209 ? -1.542 -0.929 24.294 1.00 95.88 209 TYR A C 1
ATOM 1726 O O . TYR A 1 209 ? -0.571 -0.379 23.785 1.00 95.88 209 TYR A O 1
ATOM 1734 N N . ASP A 1 210 ? -1.639 -1.166 25.604 1.00 95.75 210 ASP A N 1
ATOM 1735 C CA . ASP A 1 210 ? -0.604 -0.750 26.559 1.00 95.75 210 ASP A CA 1
ATOM 1736 C C . ASP A 1 210 ? 0.758 -1.382 26.223 1.00 95.75 210 ASP A C 1
ATOM 1738 O O . ASP A 1 210 ? 1.799 -0.736 26.331 1.00 95.75 210 ASP A O 1
ATOM 1742 N N . LYS A 1 211 ? 0.750 -2.631 25.739 1.00 96.12 211 LYS A N 1
ATOM 1743 C CA . LYS A 1 211 ? 1.948 -3.358 25.297 1.00 96.12 211 LYS A CA 1
ATOM 1744 C C . LYS A 1 211 ? 2.619 -2.757 24.054 1.00 96.12 211 LYS A C 1
ATOM 1746 O O . LYS A 1 211 ? 3.830 -2.902 23.910 1.00 96.12 211 LYS A O 1
ATOM 1751 N N . TYR A 1 212 ? 1.857 -2.127 23.157 1.00 95.31 212 TYR A N 1
ATOM 1752 C CA . TYR A 1 212 ? 2.337 -1.654 21.847 1.00 95.31 212 TYR A CA 1
ATOM 1753 C C . TYR A 1 212 ? 2.090 -0.163 21.601 1.00 95.31 212 TYR A C 1
ATOM 1755 O O . TYR A 1 212 ? 2.048 0.288 20.456 1.00 95.31 212 TYR A O 1
ATOM 1763 N N . GLN A 1 213 ? 1.911 0.614 22.666 1.00 92.94 213 GLN A N 1
ATOM 1764 C CA . GLN A 1 213 ? 1.557 2.027 22.586 1.00 92.94 213 GLN A CA 1
ATOM 1765 C C . GLN A 1 213 ? 2.578 2.847 21.780 1.00 92.94 213 GLN A C 1
ATOM 1767 O O . GLN A 1 213 ? 2.193 3.745 21.034 1.00 92.94 213 GLN A O 1
ATOM 1772 N N . ASP A 1 214 ? 3.862 2.509 21.885 1.00 90.12 214 ASP A N 1
ATOM 1773 C CA . ASP A 1 214 ? 4.977 3.124 21.158 1.00 90.12 214 ASP A CA 1
ATOM 1774 C C . ASP A 1 214 ? 4.873 2.965 19.634 1.00 90.12 214 ASP A C 1
ATOM 1776 O O . ASP A 1 214 ? 5.295 3.847 18.891 1.00 90.12 214 ASP A O 1
ATOM 1780 N N . LYS A 1 215 ? 4.268 1.869 19.164 1.00 89.44 215 LYS A N 1
ATOM 1781 C CA . LYS A 1 215 ? 4.045 1.597 17.734 1.00 89.44 215 LYS A CA 1
ATOM 1782 C C . LYS A 1 215 ? 2.771 2.246 17.196 1.00 89.44 215 LYS A C 1
ATOM 1784 O O . LYS A 1 215 ? 2.607 2.385 15.988 1.00 89.44 215 LYS A O 1
ATOM 1789 N N . LEU A 1 216 ? 1.848 2.604 18.089 1.00 90.19 216 LEU A N 1
ATOM 1790 C CA . LEU A 1 216 ? 0.520 3.114 17.744 1.00 90.19 216 LEU A CA 1
ATOM 1791 C C . LEU A 1 216 ? 0.415 4.636 17.873 1.00 90.19 216 LEU A C 1
ATOM 1793 O O . LEU A 1 216 ? -0.390 5.253 17.176 1.00 90.19 216 LEU A O 1
ATOM 1797 N N . LEU A 1 217 ? 1.209 5.241 18.759 1.00 87.00 217 LEU A N 1
ATOM 1798 C CA . LEU A 1 217 ? 1.302 6.687 18.927 1.00 87.00 217 LEU A CA 1
ATOM 1799 C C . LEU A 1 217 ? 2.433 7.246 18.066 1.00 87.00 217 LEU A C 1
ATOM 1801 O O . LEU A 1 217 ? 3.567 7.387 18.519 1.00 87.00 217 LEU A O 1
ATOM 1805 N N . VAL A 1 218 ? 2.098 7.597 16.827 1.00 82.44 218 VAL A N 1
ATOM 1806 C CA . VAL A 1 218 ? 3.030 8.223 15.885 1.00 82.44 218 VAL A CA 1
ATOM 1807 C C . VAL A 1 218 ? 2.677 9.698 15.682 1.00 82.44 218 VAL A C 1
ATOM 1809 O O . VAL A 1 218 ? 1.509 10.084 15.732 1.00 82.44 218 VAL A O 1
ATOM 1812 N N . SER A 1 219 ? 3.687 10.543 15.462 1.00 78.69 219 SER A N 1
ATOM 1813 C CA . SER A 1 219 ? 3.482 11.931 15.044 1.00 78.69 219 SER A CA 1
ATOM 1814 C C . SER A 1 219 ? 2.813 11.989 13.668 1.00 78.69 219 SER A C 1
ATOM 1816 O O . SER A 1 219 ? 3.372 11.493 12.694 1.00 78.69 219 SER A O 1
ATOM 1818 N N . ASN A 1 220 ? 1.648 12.630 13.588 1.00 70.62 220 ASN A N 1
ATOM 1819 C CA . ASN A 1 220 ? 0.911 12.833 12.342 1.00 70.62 220 ASN A CA 1
ATOM 1820 C C . ASN A 1 220 ? 1.375 14.123 11.656 1.00 70.62 220 ASN A C 1
ATOM 1822 O O . ASN A 1 220 ? 0.957 15.205 12.065 1.00 70.62 220 ASN A O 1
ATOM 1826 N N . ASN A 1 221 ? 2.195 14.011 10.612 1.00 74.25 221 ASN A N 1
ATOM 1827 C CA . ASN A 1 221 ? 2.658 15.161 9.829 1.00 74.25 221 ASN A CA 1
ATOM 1828 C C . ASN A 1 221 ? 2.010 15.222 8.433 1.00 74.25 221 ASN A C 1
ATOM 1830 O O . ASN A 1 221 ? 2.015 16.278 7.807 1.00 74.25 221 ASN A O 1
ATOM 1834 N N . PHE A 1 222 ? 1.419 14.125 7.958 1.00 70.31 222 PHE A N 1
ATOM 1835 C CA . PHE A 1 222 ? 0.819 13.991 6.639 1.00 70.31 222 PHE A CA 1
ATOM 1836 C C . PHE A 1 222 ? -0.709 13.951 6.747 1.00 70.31 222 PHE A C 1
ATOM 1838 O O . PHE A 1 222 ? -1.279 13.054 7.365 1.00 70.31 222 PHE A O 1
ATOM 1845 N N . ASP A 1 223 ? -1.415 14.911 6.1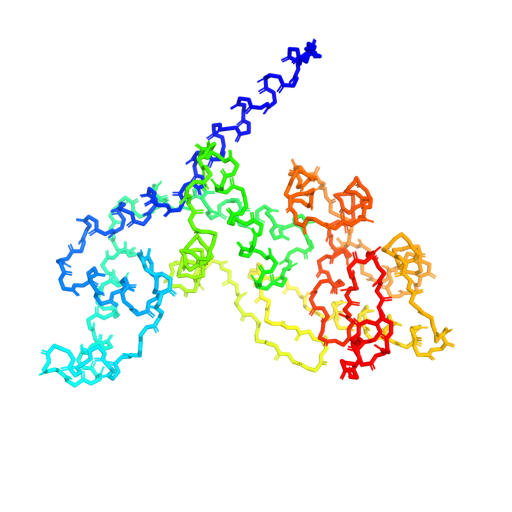56 1.00 74.88 223 ASP A N 1
ATOM 1846 C CA . ASP A 1 223 ? -2.882 14.910 6.179 1.00 74.88 223 ASP A CA 1
ATOM 1847 C C . ASP A 1 223 ? -3.459 14.023 5.063 1.00 74.88 223 ASP A C 1
ATOM 1849 O O . ASP A 1 223 ? -3.432 14.376 3.883 1.00 74.88 223 ASP A O 1
ATOM 1853 N N . ILE A 1 224 ? -4.030 12.870 5.437 1.00 72.06 224 ILE A N 1
ATOM 1854 C CA . ILE A 1 224 ? -4.706 11.958 4.494 1.00 72.06 224 ILE A CA 1
ATOM 1855 C C . ILE A 1 224 ? -6.220 12.156 4.441 1.00 72.06 224 ILE A C 1
ATOM 1857 O O . ILE A 1 224 ? -6.908 11.430 3.719 1.00 72.06 224 ILE A O 1
ATOM 1861 N N . SER A 1 225 ? -6.776 13.123 5.171 1.00 76.31 225 SER A N 1
ATOM 1862 C CA . SER A 1 225 ? -8.229 13.285 5.304 1.00 76.31 225 SER A CA 1
ATOM 1863 C C . SER A 1 225 ? -8.912 13.445 3.944 1.00 76.31 225 SER A C 1
ATOM 1865 O O . SER A 1 225 ? -9.973 12.872 3.694 1.00 76.31 225 SER A O 1
ATOM 1867 N N . ASN A 1 226 ? -8.273 14.155 3.010 1.00 71.62 226 ASN A N 1
ATOM 1868 C CA . ASN A 1 226 ? -8.771 14.319 1.643 1.00 71.62 226 ASN A CA 1
ATOM 1869 C C . ASN A 1 226 ? -8.716 13.026 0.816 1.00 71.62 226 ASN A C 1
ATOM 1871 O O . ASN A 1 226 ? -9.600 12.786 -0.007 1.00 71.62 226 ASN A O 1
ATOM 1875 N N . VAL A 1 227 ? -7.732 12.156 1.051 1.00 72.06 227 VAL A N 1
ATOM 1876 C CA . VAL A 1 227 ? -7.671 10.836 0.410 1.00 72.06 227 VAL A CA 1
ATOM 1877 C C . VAL A 1 227 ? -8.806 9.952 0.919 1.00 72.06 227 VAL A C 1
ATOM 1879 O O . VAL A 1 227 ? -9.528 9.363 0.114 1.00 72.06 227 VAL A O 1
ATOM 1882 N N . ILE A 1 228 ? -9.037 9.918 2.234 1.00 72.19 228 ILE A N 1
ATOM 1883 C CA . ILE A 1 228 ? -10.104 9.103 2.832 1.00 72.19 228 ILE A CA 1
ATOM 1884 C C . ILE A 1 228 ? -11.489 9.595 2.376 1.00 72.19 228 ILE A C 1
ATOM 1886 O O . ILE A 1 228 ? -12.331 8.777 1.998 1.00 72.19 228 ILE A O 1
ATOM 1890 N N . LYS A 1 229 ? -11.711 10.919 2.303 1.00 73.94 229 LYS A N 1
ATOM 1891 C CA . LYS A 1 229 ? -12.940 11.520 1.739 1.00 73.94 229 LYS A CA 1
ATOM 1892 C C . LYS A 1 229 ? -13.252 10.985 0.340 1.00 73.94 229 LYS A C 1
ATOM 1894 O O . LYS A 1 229 ? -14.398 10.650 0.036 1.00 73.94 229 LYS A O 1
ATOM 1899 N N . ASN A 1 230 ? -12.230 10.850 -0.502 1.00 68.44 230 ASN A N 1
ATOM 1900 C CA . ASN A 1 230 ? -12.384 10.369 -1.874 1.00 68.44 230 ASN A CA 1
ATOM 1901 C C . ASN A 1 230 ? -12.650 8.860 -1.979 1.00 68.44 230 ASN A C 1
ATOM 1903 O O . ASN A 1 230 ? -13.224 8.413 -2.973 1.00 68.44 230 ASN A O 1
ATOM 1907 N N . GLN A 1 231 ? -12.337 8.074 -0.943 1.00 63.19 231 GLN A N 1
ATOM 1908 C CA . GLN A 1 231 ? -12.653 6.642 -0.899 1.00 63.19 231 GLN A CA 1
ATOM 1909 C C . GLN A 1 231 ? -14.154 6.351 -0.650 1.00 63.19 231 GLN A C 1
ATOM 1911 O O . GLN A 1 231 ? -14.558 5.190 -0.641 1.00 63.19 231 GLN A O 1
ATOM 1916 N N . ARG A 1 232 ? -15.007 7.387 -0.532 1.00 60.53 232 ARG A N 1
ATOM 1917 C CA . ARG A 1 232 ? -16.476 7.299 -0.353 1.00 60.53 232 ARG A CA 1
ATOM 1918 C C . ARG A 1 232 ? -16.927 6.557 0.914 1.00 60.53 232 ARG A C 1
ATOM 1920 O O . ARG A 1 232 ? -18.038 6.023 0.950 1.00 60.53 232 ARG A O 1
ATOM 1927 N N . PHE A 1 233 ? -16.109 6.543 1.960 1.00 62.00 233 PHE A N 1
ATOM 1928 C CA . PHE A 1 233 ? -16.511 5.993 3.252 1.00 62.00 233 PHE A CA 1
ATOM 1929 C C . PHE A 1 233 ? -17.351 7.003 4.041 1.00 62.00 233 PHE A C 1
ATOM 1931 O O . PHE A 1 233 ? -17.056 8.192 4.057 1.00 62.00 233 PHE A O 1
ATOM 1938 N N . LYS A 1 234 ? -18.408 6.544 4.723 1.00 68.94 234 LYS A N 1
ATOM 1939 C CA . LYS A 1 234 ? -19.166 7.365 5.689 1.00 68.94 234 LYS A CA 1
ATOM 1940 C C . LYS A 1 234 ? -18.476 7.351 7.057 1.00 68.94 234 LYS A C 1
ATOM 1942 O O . LYS A 1 234 ? -19.094 7.004 8.060 1.00 68.94 234 LYS A O 1
ATOM 1947 N N . GLU A 1 235 ? -17.186 7.659 7.081 1.00 77.00 235 GLU A N 1
ATOM 1948 C CA . GLU A 1 235 ? -16.369 7.632 8.292 1.00 77.00 235 GLU A CA 1
ATOM 1949 C C . GLU A 1 235 ? -16.006 9.036 8.772 1.00 77.00 235 GLU A C 1
ATOM 1951 O O . GLU A 1 235 ? -16.069 10.010 8.022 1.00 77.00 235 GLU A O 1
ATOM 1956 N N . ASN A 1 236 ? -15.618 9.125 10.045 1.00 83.88 236 ASN A N 1
ATOM 1957 C CA . ASN A 1 236 ? -15.006 10.325 10.590 1.00 83.88 236 ASN A CA 1
ATOM 1958 C C . ASN A 1 236 ? -13.536 10.379 10.137 1.00 83.88 236 ASN A C 1
ATOM 1960 O O . ASN A 1 236 ? -12.695 9.644 10.652 1.00 83.88 236 ASN A O 1
ATOM 1964 N N . TYR A 1 237 ? -13.255 11.217 9.139 1.00 83.38 237 TYR A N 1
ATOM 1965 C CA . TYR A 1 237 ? -11.931 11.341 8.525 1.00 83.38 237 TYR A CA 1
ATOM 1966 C C . TYR A 1 237 ? -10.876 11.863 9.496 1.00 83.38 237 TYR A C 1
ATOM 1968 O O . TYR A 1 237 ? -9.762 11.348 9.493 1.00 83.38 237 TYR A O 1
ATOM 1976 N N . ASP A 1 238 ? -11.244 12.826 10.344 1.00 86.12 238 ASP A N 1
ATOM 1977 C CA . ASP A 1 238 ? -10.329 13.437 11.310 1.00 86.12 238 ASP A CA 1
ATOM 1978 C C . ASP A 1 238 ? -9.880 12.388 12.331 1.00 86.12 238 ASP A C 1
ATOM 1980 O O . ASP A 1 238 ? -8.690 12.215 12.575 1.00 86.12 238 ASP A O 1
ATOM 1984 N N . LEU A 1 239 ? -10.825 11.576 12.815 1.00 89.06 239 LEU A N 1
ATOM 1985 C CA . LEU A 1 239 ? -10.540 10.458 13.713 1.00 89.06 239 LEU A CA 1
ATOM 1986 C C . LEU A 1 239 ? -9.580 9.432 13.088 1.00 89.06 239 LEU A C 1
ATOM 1988 O O . LEU A 1 239 ? -8.686 8.926 13.764 1.00 89.06 239 LEU A O 1
ATOM 1992 N N . ILE A 1 240 ? -9.764 9.091 11.809 1.00 88.38 240 ILE A N 1
ATOM 1993 C CA . ILE A 1 240 ? -8.862 8.161 11.113 1.00 88.38 240 ILE A CA 1
ATOM 1994 C C . ILE A 1 240 ? -7.483 8.794 10.935 1.00 88.38 240 ILE A C 1
ATOM 1996 O O . ILE A 1 240 ? -6.475 8.131 11.169 1.00 88.38 240 ILE A O 1
ATOM 2000 N N . ASN A 1 241 ? -7.435 10.068 10.550 1.00 87.81 241 ASN A N 1
ATOM 2001 C CA . ASN A 1 241 ? -6.193 10.807 10.368 1.00 87.81 241 ASN A CA 1
ATOM 2002 C C . ASN A 1 241 ? -5.404 10.945 11.683 1.00 87.81 241 ASN A C 1
ATOM 2004 O O . ASN A 1 241 ? -4.178 10.900 11.665 1.00 87.81 241 ASN A O 1
ATOM 2008 N N . GLU A 1 242 ? -6.089 11.037 12.825 1.00 90.19 242 GLU A N 1
ATOM 2009 C CA . GLU A 1 242 ? -5.483 11.023 14.162 1.00 90.19 242 GLU A CA 1
ATOM 2010 C C . GLU A 1 242 ? -5.007 9.627 14.601 1.00 90.19 242 GLU A C 1
ATOM 2012 O O . GLU A 1 242 ? -4.108 9.507 15.437 1.00 90.19 242 GLU A O 1
ATOM 2017 N N . HIS A 1 243 ? -5.591 8.560 14.051 1.00 92.94 243 HIS A N 1
ATOM 2018 C CA . HIS A 1 243 ? -5.372 7.172 14.473 1.00 92.94 243 HIS A CA 1
ATOM 2019 C C . HIS A 1 243 ? -4.933 6.253 13.325 1.00 92.94 243 HIS A C 1
ATOM 2021 O O . HIS A 1 243 ? -5.321 5.082 13.266 1.00 92.94 243 HIS A O 1
ATOM 2027 N N . LYS A 1 244 ? -4.079 6.772 12.436 1.00 92.56 244 LYS A N 1
ATOM 2028 C CA . LYS A 1 244 ? -3.590 6.088 11.229 1.00 92.56 244 LYS A CA 1
ATOM 2029 C C . LYS A 1 244 ? -3.017 4.705 11.489 1.00 92.56 244 LYS A C 1
ATOM 2031 O O . LYS A 1 244 ? -3.378 3.780 10.773 1.00 92.56 244 LYS A O 1
ATOM 2036 N N . ALA A 1 245 ? -2.178 4.536 12.512 1.00 94.50 245 ALA A N 1
ATOM 2037 C CA . ALA A 1 245 ? -1.576 3.240 12.828 1.00 94.50 245 ALA A CA 1
ATOM 2038 C C . ALA A 1 245 ? -2.635 2.173 13.156 1.00 94.50 245 ALA A C 1
ATOM 2040 O O . ALA A 1 245 ? -2.662 1.104 12.548 1.00 94.50 245 ALA A O 1
ATOM 2041 N N . LEU A 1 246 ? -3.588 2.486 14.042 1.00 95.12 246 LEU A N 1
ATOM 2042 C CA . LEU A 1 246 ? -4.688 1.572 14.370 1.00 95.12 246 LEU A CA 1
ATOM 2043 C C . LEU A 1 246 ? -5.598 1.303 13.168 1.00 95.12 246 LEU A C 1
ATOM 2045 O O . LEU A 1 246 ? -6.003 0.162 12.944 1.00 95.12 246 LEU A O 1
ATOM 2049 N N . TYR A 1 247 ? -5.905 2.334 12.381 1.00 94.00 247 TYR A N 1
ATOM 2050 C CA . TYR A 1 247 ? -6.698 2.163 11.168 1.00 94.00 247 TYR A CA 1
ATOM 2051 C C . TYR A 1 247 ? -5.965 1.309 10.123 1.00 94.00 247 TYR A C 1
ATOM 2053 O O . TYR A 1 247 ? -6.589 0.459 9.495 1.00 94.00 247 TYR A O 1
ATOM 2061 N N . SER A 1 248 ? -4.645 1.464 9.986 1.00 94.50 248 SER A N 1
ATOM 2062 C CA . SER A 1 248 ? -3.786 0.641 9.123 1.00 94.50 248 SER A CA 1
ATOM 2063 C C . SER A 1 248 ? -3.885 -0.837 9.489 1.00 94.50 248 SER A C 1
ATOM 2065 O O . SER A 1 248 ? -4.128 -1.683 8.629 1.00 94.50 248 SER A O 1
ATOM 2067 N N . ILE A 1 249 ? -3.784 -1.142 10.787 1.00 96.56 249 ILE A N 1
ATOM 2068 C CA . ILE A 1 249 ? -3.927 -2.504 11.311 1.00 96.56 249 ILE A CA 1
ATOM 2069 C C . ILE A 1 249 ? -5.310 -3.054 10.978 1.00 96.56 249 ILE A C 1
ATOM 2071 O O . ILE A 1 249 ? -5.422 -4.157 10.447 1.00 96.56 249 ILE A O 1
ATOM 2075 N N . LEU A 1 250 ? -6.364 -2.278 11.222 1.00 95.56 250 LEU A N 1
ATOM 2076 C CA . LEU A 1 250 ? -7.732 -2.693 10.928 1.00 95.56 250 LEU A CA 1
ATOM 2077 C C . LEU A 1 250 ? -7.940 -2.966 9.427 1.00 95.56 250 LEU A C 1
ATOM 2079 O O . LEU A 1 250 ? -8.500 -4.000 9.067 1.00 95.56 250 LEU A O 1
ATOM 2083 N N . ARG A 1 251 ? -7.416 -2.094 8.554 1.00 94.00 251 ARG A N 1
ATOM 2084 C CA . ARG A 1 251 ? -7.429 -2.256 7.089 1.00 94.00 251 ARG A CA 1
ATOM 2085 C C . ARG A 1 251 ? -6.628 -3.458 6.606 1.00 94.00 251 ARG A C 1
ATOM 2087 O O . ARG A 1 251 ? -6.964 -4.002 5.563 1.00 94.00 251 ARG A O 1
ATOM 2094 N N . SER A 1 252 ? -5.608 -3.871 7.353 1.00 96.75 252 SER A N 1
ATOM 2095 C CA . SER A 1 252 ? -4.818 -5.060 7.032 1.00 96.75 252 SER A CA 1
ATOM 2096 C C . SER A 1 252 ? -5.537 -6.374 7.317 1.00 96.75 252 SER A C 1
ATOM 2098 O O . SER A 1 252 ? -5.079 -7.417 6.857 1.00 96.75 252 SER A O 1
ATOM 2100 N N . SER A 1 253 ? -6.637 -6.350 8.077 1.00 97.25 253 SER A N 1
ATOM 2101 C CA . SER A 1 253 ? -7.314 -7.565 8.515 1.00 97.25 253 SER A CA 1
ATOM 2102 C C . SER A 1 253 ? -7.868 -8.381 7.353 1.00 97.25 253 SER A C 1
ATOM 2104 O O . SER A 1 253 ? -8.617 -7.886 6.519 1.00 97.25 253 SER A O 1
ATOM 2106 N N . LYS A 1 254 ? -7.600 -9.685 7.382 1.00 95.69 254 LYS A N 1
ATOM 2107 C CA . LYS A 1 254 ? -8.184 -10.652 6.447 1.00 95.69 254 LYS A CA 1
ATOM 2108 C C . LYS A 1 254 ? -9.590 -11.104 6.849 1.00 95.69 254 LYS A C 1
ATOM 2110 O O . LYS A 1 254 ? -10.371 -11.575 6.018 1.00 95.69 254 LYS A O 1
ATOM 2115 N N . ASN A 1 255 ? -9.889 -11.004 8.146 1.00 96.50 255 ASN A N 1
ATOM 2116 C CA . ASN A 1 255 ? -11.103 -11.545 8.760 1.00 96.50 255 ASN A CA 1
ATOM 2117 C C . ASN A 1 255 ? -12.115 -10.462 9.138 1.00 96.50 255 ASN A C 1
ATOM 2119 O O . ASN A 1 255 ? -13.295 -10.779 9.293 1.00 96.50 255 ASN A O 1
ATOM 2123 N N . LEU A 1 256 ? -11.676 -9.211 9.283 1.00 96.44 256 LEU A N 1
ATOM 2124 C CA . LEU A 1 256 ? -12.536 -8.065 9.540 1.00 96.44 256 LEU A CA 1
ATOM 2125 C C . LEU A 1 256 ? -12.647 -7.227 8.272 1.00 96.44 256 LEU A C 1
ATOM 2127 O O . LEU A 1 256 ? -11.646 -6.881 7.659 1.00 96.44 256 LEU A O 1
ATOM 2131 N N . GLU A 1 257 ? -13.869 -6.878 7.898 1.00 94.00 257 GLU A N 1
ATOM 2132 C CA . GLU A 1 257 ? -14.129 -6.012 6.754 1.00 94.00 257 GLU A CA 1
ATOM 2133 C C . GLU A 1 257 ? -15.132 -4.931 7.126 1.00 94.00 257 GLU A C 1
ATOM 2135 O O . GLU A 1 257 ? -15.947 -5.089 8.040 1.00 94.00 257 GLU A O 1
ATOM 2140 N N . GLN A 1 258 ? -15.069 -3.831 6.383 1.00 91.25 258 GLN A N 1
ATOM 2141 C CA . GLN A 1 258 ? -15.983 -2.719 6.526 1.00 91.25 258 GLN A CA 1
ATOM 2142 C C . GLN A 1 258 ? -17.075 -2.773 5.460 1.00 91.25 258 GLN A C 1
ATOM 2144 O O . GLN A 1 258 ? -16.806 -2.928 4.269 1.00 91.25 258 GLN A O 1
ATOM 2149 N N . ASN A 1 259 ? -18.324 -2.589 5.875 1.00 90.25 259 ASN A N 1
ATOM 2150 C CA . ASN A 1 259 ? -19.434 -2.447 4.945 1.00 90.25 259 ASN A CA 1
ATOM 2151 C C . ASN A 1 259 ? -19.535 -1.018 4.376 1.00 90.25 259 ASN A C 1
ATOM 2153 O O . ASN A 1 259 ? -18.914 -0.067 4.849 1.00 90.25 259 ASN A O 1
ATOM 2157 N N . LYS A 1 260 ? -20.422 -0.830 3.391 1.00 86.00 260 LYS A N 1
ATOM 2158 C CA . LYS A 1 260 ? -20.673 0.471 2.732 1.00 86.00 260 LYS A CA 1
ATOM 2159 C C . LYS A 1 260 ? -21.154 1.602 3.658 1.00 86.00 260 LYS A C 1
ATOM 2161 O O . LYS A 1 260 ? -21.313 2.735 3.207 1.00 86.00 260 LYS A O 1
ATOM 2166 N N . PHE A 1 261 ? -21.473 1.297 4.914 1.00 86.56 261 PHE A N 1
ATOM 2167 C CA . PHE A 1 261 ? -21.948 2.255 5.908 1.00 86.56 261 PHE A CA 1
ATOM 2168 C C . PHE A 1 261 ? -20.867 2.650 6.920 1.00 86.56 261 PHE A C 1
ATOM 2170 O O . PHE A 1 261 ? -21.170 3.421 7.825 1.00 86.56 261 PHE A O 1
ATOM 2177 N N . GLY A 1 262 ? -19.637 2.147 6.774 1.00 88.06 262 GLY A N 1
ATOM 2178 C CA . GLY A 1 262 ? -18.531 2.457 7.679 1.00 88.06 262 GLY A CA 1
ATOM 2179 C C . GLY A 1 262 ? -18.472 1.571 8.929 1.00 88.06 262 GLY A C 1
ATOM 2180 O O . GLY A 1 262 ? -17.709 1.861 9.848 1.00 88.06 262 GLY A O 1
ATOM 2181 N N . TYR A 1 263 ? -19.265 0.496 8.988 1.00 92.56 263 TYR A N 1
ATOM 2182 C CA . TYR A 1 263 ? -19.236 -0.445 10.108 1.00 92.56 263 TYR A CA 1
ATOM 2183 C C . TYR A 1 263 ? -18.372 -1.650 9.770 1.00 92.56 263 TYR A C 1
ATOM 2185 O O . TYR A 1 263 ? -18.503 -2.236 8.696 1.00 92.56 263 TYR A O 1
ATOM 2193 N N . TRP A 1 264 ? -17.541 -2.037 10.723 1.00 95.44 264 TRP A N 1
ATOM 2194 C CA . TRP A 1 264 ? -16.684 -3.205 10.673 1.00 95.44 264 TRP A CA 1
ATOM 2195 C C . TRP A 1 264 ? -17.342 -4.404 11.323 1.00 95.44 264 TRP A C 1
ATOM 2197 O O . TRP A 1 264 ? -18.092 -4.275 12.291 1.00 95.44 264 TRP A O 1
ATOM 2207 N N . GLY A 1 265 ? -17.007 -5.582 10.828 1.00 96.50 265 GLY A N 1
ATOM 2208 C CA . GLY A 1 265 ? -17.401 -6.845 11.426 1.00 96.50 265 GLY A CA 1
ATOM 2209 C C . GLY A 1 265 ? -16.650 -7.996 10.790 1.00 96.50 265 GLY A C 1
ATOM 2210 O O . GLY A 1 265 ? -15.827 -7.800 9.896 1.00 96.50 265 GLY A O 1
ATOM 2211 N N . ILE A 1 266 ? -16.956 -9.210 11.239 1.00 96.69 266 ILE A N 1
ATOM 2212 C CA . ILE A 1 266 ? -16.368 -10.406 10.641 1.00 96.69 266 ILE A CA 1
ATOM 2213 C C . ILE A 1 266 ? -16.874 -10.530 9.202 1.00 96.69 266 ILE A C 1
ATOM 2215 O O . ILE A 1 266 ? -18.075 -10.451 8.941 1.00 96.69 266 ILE A O 1
ATOM 2219 N N . LYS A 1 267 ? -15.951 -10.746 8.266 1.00 93.19 267 LYS A N 1
ATOM 2220 C CA . LYS A 1 267 ? -16.168 -10.766 6.812 1.00 93.19 267 LYS A CA 1
ATOM 2221 C C . LYS A 1 267 ? -17.373 -11.592 6.351 1.00 93.19 267 LYS A C 1
ATOM 2223 O O . LYS A 1 267 ? -18.047 -11.229 5.389 1.00 93.19 267 LYS A O 1
ATOM 2228 N N . ASN A 1 268 ? -17.655 -12.706 7.025 1.00 90.81 268 ASN A N 1
ATOM 2229 C CA . ASN A 1 268 ? -18.733 -13.634 6.673 1.00 90.81 268 ASN A CA 1
ATOM 2230 C C . ASN A 1 268 ? -20.097 -13.307 7.313 1.00 90.81 268 ASN A C 1
ATOM 2232 O O . ASN A 1 268 ? -21.065 -14.030 7.062 1.00 90.81 268 ASN A O 1
ATOM 2236 N N . TRP A 1 269 ? -20.193 -12.254 8.128 1.00 94.38 269 TRP A N 1
ATOM 2237 C CA . TRP A 1 269 ? -21.463 -11.791 8.679 1.00 94.38 269 TRP A CA 1
ATOM 2238 C C . TRP A 1 269 ? -22.344 -11.174 7.592 1.00 94.38 269 TRP A C 1
ATOM 2240 O O . TRP A 1 269 ? -21.861 -10.507 6.675 1.00 94.38 269 TRP A O 1
ATOM 2250 N N . SER A 1 270 ? -23.657 -11.367 7.716 1.00 90.12 270 SER A N 1
ATOM 2251 C CA . SER A 1 270 ? -24.663 -10.863 6.771 1.00 90.12 270 SER A CA 1
ATOM 2252 C C . SER A 1 270 ? -24.639 -9.343 6.599 1.00 90.12 270 SER A C 1
ATOM 2254 O O . SER A 1 270 ? -24.937 -8.832 5.524 1.00 90.12 270 SER A O 1
ATOM 2256 N N . GLU A 1 271 ? -24.273 -8.623 7.652 1.00 90.38 271 GLU A N 1
ATOM 2257 C CA . GLU A 1 271 ? -24.182 -7.168 7.723 1.00 90.38 271 GLU A CA 1
ATOM 2258 C C . GLU A 1 271 ? -22.948 -6.615 6.994 1.00 90.38 271 GLU A C 1
ATOM 2260 O O . GLU A 1 271 ? -22.894 -5.416 6.702 1.00 90.38 271 GLU A O 1
ATOM 2265 N N . ILE A 1 272 ? -21.970 -7.483 6.710 1.00 90.94 272 ILE A N 1
ATOM 2266 C CA . ILE A 1 272 ? -20.718 -7.164 6.017 1.00 90.94 272 ILE A CA 1
ATOM 2267 C C . ILE A 1 272 ? -20.780 -7.650 4.572 1.00 90.94 272 ILE A C 1
ATOM 2269 O O . ILE A 1 272 ? -20.723 -6.841 3.647 1.00 90.94 272 ILE A O 1
ATOM 2273 N N . SER A 1 273 ? -21.003 -8.951 4.390 1.00 84.44 273 SER A N 1
ATOM 2274 C CA . SER A 1 273 ? -21.161 -9.601 3.090 1.00 84.44 273 SER A CA 1
ATOM 2275 C C . SER A 1 273 ? -22.593 -10.122 2.940 1.00 84.44 273 SER A C 1
ATOM 2277 O O . SER A 1 273 ? -22.838 -11.318 3.138 1.00 84.44 273 SER A O 1
ATOM 2279 N N . PRO A 1 274 ? -23.572 -9.256 2.607 1.00 75.88 274 PRO A N 1
ATOM 2280 C CA . PRO A 1 274 ? -24.939 -9.700 2.390 1.00 75.88 274 PRO A CA 1
ATOM 2281 C C . PRO A 1 274 ? -24.951 -10.689 1.227 1.00 75.88 274 PRO A C 1
ATOM 2283 O O . PRO A 1 274 ? -24.583 -10.351 0.100 1.00 75.88 274 PRO A O 1
ATOM 2286 N N . LYS A 1 275 ? -25.369 -11.928 1.502 1.00 72.06 275 LYS A N 1
ATOM 2287 C CA . LYS A 1 275 ? -25.595 -12.917 0.449 1.00 72.06 275 LYS A CA 1
ATOM 2288 C C . LYS A 1 275 ? -26.634 -12.334 -0.500 1.00 72.06 275 LYS A C 1
ATOM 2290 O O . LYS A 1 275 ? -27.741 -12.012 -0.074 1.00 72.06 275 LYS A O 1
ATOM 2295 N N . THR A 1 276 ? -26.256 -12.152 -1.758 1.00 58.25 276 THR A N 1
ATOM 2296 C CA . THR A 1 276 ? -27.196 -11.784 -2.814 1.00 58.25 276 THR A CA 1
ATOM 2297 C C . THR A 1 276 ? -28.187 -12.942 -2.924 1.00 58.25 276 THR A C 1
ATOM 2299 O O . THR A 1 276 ? -27.779 -14.055 -3.255 1.00 58.25 276 THR A O 1
ATOM 2302 N N . ILE A 1 277 ? -29.436 -12.710 -2.512 1.00 44.66 277 ILE A N 1
ATOM 2303 C CA . ILE A 1 277 ? -30.561 -13.632 -2.728 1.00 44.66 277 ILE A CA 1
ATOM 2304 C C . ILE A 1 277 ? -31.084 -13.399 -4.140 1.00 44.66 277 ILE A C 1
ATOM 2306 O O . ILE A 1 277 ? -31.193 -12.209 -4.517 1.00 44.66 277 ILE A O 1
#

InterPro domains:
  IPR000943 RNA polymerase sigma-70 [PR00046] (35-47)
  IPR000943 RNA polymerase sigma-70 [PR00046] (56-71)
  IPR000943 RNA polymerase sigma-70 [PR00046] (71-82)
  IPR007630 RNA polymerase sigma-70 region 4 [PF04545] (33-84)
  IPR013324 RNA polymerase sigma factor, region 3/4-like [SSF88659] (25-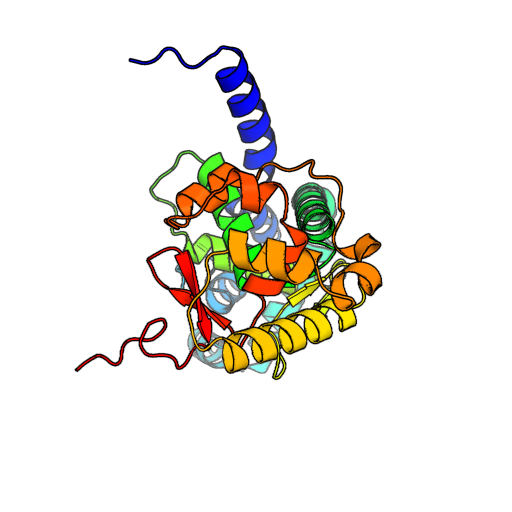86)
  IPR036388 Winged helix-like DNA-binding domain superfamily [G3DSA:1.10.10.10] (14-92)
  IPR050239 Sigma-70 factor family, RNA polymerase initiation factors [PTHR30603] (3-91)

Sequence (277 aa):
MENESILDTIINNSIKEEAAILDSQVILENFFNVLRDKERDVLASRFGLEKNKRVTLEAIGKQYGLTRERIRQIENSAISKIKKHEEFENYIGSLKNIVNSLLEEHGGIMEQKYLIDNLSYLSLIAKNDQRVDLDILRNHYDFVLIKLLSDEFDHVKENSHYDNLWKIKFAEIEHIQEILEYLLAKFEGLKKVLKTEEIIDLVKKSEVYDKYQDKLLVSNNFDISNVIKNQRFKENYDLINEHKALYSILRSSKNLEQNKFGYWGIKNWSEISPKTI

Organism: NCBI:txid1974563

Foldseek 3Di:
DDPQDPVNVVVLVVLLVLLQLLQLVVLVVVLCVQDDPLLNVLLCQCLVQPNLHHDQLCRNCVVVVHHSVVSVVSPVVSLVSLQPDPCNCVSCVSVLVVLQLLCQLQLQKFALQVSLLLSLLSNCSNVVDPPDDSSSSSSSVVCCVVRPCCVAWPWDPDDQWFHIMIGGPPRDCVLLRVLSVVVQVVLVVVVDWAAPVVSVVVLCPDPSCVVCVVSFQGDQPDQCLVSVVVVQEPHDSVVCSRGNNVVRSQNGGPQWDAANHRIIHGCPDCRNVPDDD